Protein AF-A0A429MIX5-F1 (afdb_monomer)

pLDDT: mean 78.01, std 12.62, range [41.38, 96.31]

Nearest PDB structures (foldseek):
  5j0l-assembly1_A  TM=3.383E-01  e=5.143E+00  synthetic construct

InterPro domains:
  IPR000160 GGDEF domain [PF00990] (189-239)
  IPR000160 GGDEF domain [PS50887] (218-239)
  IPR000160 GGDEF domain [TIGR00254] (184-239)
  IPR005330 MHYT domain [PF03707] (46-97)
  IPR005330 MHYT domain [PS50924] (1-131)
  IPR029787 Nucleotide cyclase [SSF55073] (193-239)
  IPR036259 MFS transporter superfamily [SSF103473] (11-134)
  IPR043128 Reverse transcriptase/Diguanylate cyclase domain [G3DSA:3.30.70.270] (174-239)
  IPR052163 Diguanylate Cyclase/Regulatory Protein [PTHR46663] (174-239)

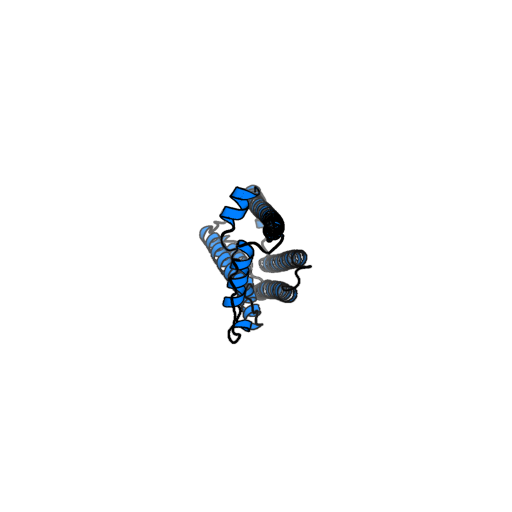Foldseek 3Di:
DQQQFQVVQLVVLLVQLVVLLVVLVVLLVDPDCDPVSLLVSLLSNLCSLLSSPPSNVVRRNAPFDADPCLVVLSVVLSVLSSVLLSVLSVLCVVCVPDPPCPPVNVVSSVVSNVVSSVSSVVSNCVSRCRDPVVVVVCCVPCVVVVVVVVVVVVVVVVVVVVVVVVVVVVVVVVVVVVVVVVVVVVVQQADPPPRHGDPVVVVVVVVCCVPDPVNPPPDDDDDDDDDPPVVVVCVVPND

Secondary structure (DSSP, 8-state):
------HHHHHHHHHHHHHHHHHHHHHHTSS---HHHHHHHHHHHHHHHHHHHHHHHHHTT------TTHHHHHHHHHHHHHHHHHHHHHHHHHTTT-GGGHHHHHHHHHHHHHHHHHHHHHHHHHHH---HHHHHHHTTT-HHHHHHHHHHHHHHHHHHHHHHHHHHHHHHHHHHHHHHHHHHHHHTSB-TTT-SB-HHHHHHHHHHHHH-GGGTTSPP-------TTHHHHHHHH--

Radius of gyration: 32.56 Å; Cα contacts (8 Å, |Δi|>4): 164; chains: 1; bounding box: 83×46×87 Å

Mean predicted aligned error: 14.95 Å

Solvent-accessible surface area (backbone atoms only — not comparable to full-atom values): 13120 Å² total; per-residue (Å²): 129,82,69,66,61,40,60,71,52,30,55,49,25,48,51,53,21,52,51,32,39,50,52,20,51,58,63,68,69,47,96,71,80,54,69,70,55,48,52,51,24,11,47,40,31,12,49,17,57,43,42,33,51,55,46,28,53,62,20,43,59,63,90,62,62,80,52,98,59,26,69,57,34,47,53,49,19,38,51,39,23,21,50,29,42,32,52,27,51,51,53,50,59,78,52,62,85,40,79,90,44,56,67,61,45,55,50,50,35,52,52,38,41,51,52,17,51,50,54,17,50,53,39,42,49,66,37,37,62,75,55,71,69,57,58,63,61,49,60,75,75,41,54,66,60,54,48,49,52,53,49,51,52,50,50,52,53,52,51,51,50,50,52,53,53,50,53,52,52,50,52,52,51,52,52,50,51,52,51,51,51,50,50,55,52,57,72,61,31,44,33,88,89,78,65,43,74,24,73,67,44,53,51,56,50,49,53,50,55,74,67,40,74,90,41,73,88,56,89,83,86,87,87,89,86,82,72,85,67,50,65,63,50,35,77,74,74,50,131

Structure (mmCIF, N/CA/C/O backbone):
data_AF-A0A429MIX5-F1
#
_entry.id   AF-A0A429MIX5-F1
#
loop_
_atom_site.group_PDB
_atom_site.id
_atom_site.type_symbol
_atom_site.label_atom_id
_atom_site.label_alt_id
_atom_site.label_comp_id
_atom_site.label_asym_id
_atom_site.label_entity_id
_atom_site.label_seq_id
_atom_site.pdbx_PDB_ins_code
_atom_site.Cartn_x
_atom_site.Cartn_y
_atom_site.Cartn_z
_atom_site.occupancy
_atom_site.B_iso_or_equiv
_atom_site.auth_seq_id
_atom_site.auth_comp_id
_atom_site.auth_asym_id
_atom_site.auth_atom_id
_atom_site.pdbx_PDB_model_num
ATOM 1 N N . GLU A 1 1 ? 19.715 14.023 -37.243 1.00 41.38 1 GLU A N 1
ATOM 2 C CA . GLU A 1 1 ? 18.260 13.780 -37.193 1.00 41.38 1 GLU A CA 1
ATOM 3 C C . GLU A 1 1 ? 17.840 13.699 -35.737 1.00 41.38 1 GLU A C 1
ATOM 5 O O . GLU A 1 1 ? 18.561 13.092 -34.955 1.00 41.38 1 GLU A O 1
ATOM 10 N N . ALA A 1 2 ? 16.768 14.389 -35.344 1.00 41.78 2 ALA A N 1
ATOM 11 C CA . ALA A 1 2 ? 16.278 14.346 -33.969 1.00 41.78 2 ALA A CA 1
ATOM 12 C C . ALA A 1 2 ? 15.745 12.937 -33.670 1.00 41.78 2 ALA A C 1
ATOM 14 O O . ALA A 1 2 ? 14.962 12.406 -34.456 1.00 41.78 2 ALA A O 1
ATOM 15 N N . ALA A 1 3 ? 16.182 12.331 -32.564 1.00 52.06 3 ALA A N 1
ATOM 16 C CA . ALA A 1 3 ? 15.673 11.041 -32.112 1.00 52.06 3 ALA A CA 1
ATOM 17 C C . ALA A 1 3 ? 14.153 11.149 -31.901 1.00 52.06 3 ALA A C 1
ATOM 19 O O . ALA A 1 3 ? 13.688 11.790 -30.960 1.00 52.06 3 ALA A O 1
ATOM 20 N N . SER A 1 4 ? 13.371 10.577 -32.816 1.00 61.91 4 SER A N 1
ATOM 21 C CA . SER A 1 4 ? 11.913 10.589 -32.744 1.00 61.91 4 SER A CA 1
ATOM 22 C C . SER A 1 4 ? 11.457 9.653 -31.623 1.00 61.91 4 SER A C 1
ATOM 24 O O . SER A 1 4 ? 11.635 8.437 -31.730 1.00 61.91 4 SER A O 1
ATOM 26 N N . SER A 1 5 ? 10.869 10.196 -30.559 1.00 73.31 5 SER A N 1
ATOM 27 C CA . SER A 1 5 ? 10.343 9.401 -29.450 1.00 73.31 5 SER A CA 1
ATOM 28 C C . SER A 1 5 ? 8.943 8.859 -29.76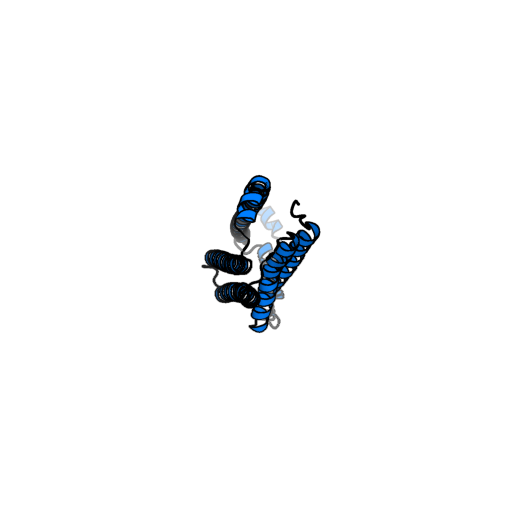2 1.00 73.31 5 SER A C 1
ATOM 30 O O . SER A 1 5 ? 8.037 9.576 -30.188 1.00 73.31 5 SER A O 1
ATOM 32 N N . ASN A 1 6 ? 8.738 7.564 -29.528 1.00 84.31 6 ASN A N 1
ATOM 33 C CA . ASN A 1 6 ? 7.442 6.906 -29.633 1.00 84.31 6 ASN A CA 1
ATOM 34 C C . ASN A 1 6 ? 6.696 7.021 -28.295 1.00 84.31 6 ASN A C 1
ATOM 36 O O . ASN A 1 6 ? 6.629 6.080 -27.501 1.00 84.31 6 ASN A O 1
ATOM 40 N N . VAL A 1 7 ? 6.148 8.212 -28.039 1.00 84.44 7 VAL A N 1
ATOM 41 C CA . VAL A 1 7 ? 5.384 8.524 -26.819 1.00 84.44 7 VAL A CA 1
ATOM 42 C C . VAL A 1 7 ? 4.239 7.525 -26.558 1.00 84.44 7 VAL A C 1
ATOM 44 O O . VAL A 1 7 ? 4.111 7.096 -25.411 1.00 84.44 7 VAL A O 1
ATOM 47 N N . PRO A 1 8 ? 3.447 7.077 -27.560 1.00 87.75 8 PRO A N 1
ATOM 48 C CA . PRO A 1 8 ? 2.417 6.052 -27.353 1.00 87.75 8 PRO A CA 1
ATOM 49 C C . PRO A 1 8 ? 2.946 4.720 -26.805 1.00 87.75 8 PRO A C 1
ATOM 51 O O . PRO A 1 8 ? 2.299 4.091 -25.969 1.00 87.75 8 PRO A O 1
ATOM 54 N N . LEU A 1 9 ? 4.125 4.280 -27.253 1.00 86.81 9 LEU A N 1
ATOM 55 C CA . LEU A 1 9 ? 4.735 3.044 -26.759 1.00 86.81 9 LEU A CA 1
ATOM 56 C C . LEU A 1 9 ? 5.162 3.183 -25.292 1.00 86.81 9 LEU A C 1
ATOM 58 O O . LEU A 1 9 ? 4.938 2.277 -24.489 1.00 86.81 9 LEU A O 1
ATOM 62 N N . ILE A 1 10 ? 5.738 4.335 -24.940 1.00 85.81 10 ILE A N 1
ATOM 63 C CA . ILE A 1 10 ? 6.170 4.649 -23.573 1.00 85.81 10 ILE A CA 1
ATOM 64 C C . ILE A 1 10 ? 4.957 4.697 -22.632 1.00 85.81 10 ILE A C 1
ATOM 66 O O . ILE A 1 10 ? 4.962 4.061 -21.577 1.00 85.81 10 ILE A O 1
ATOM 70 N N . THR A 1 11 ? 3.885 5.397 -23.012 1.00 87.56 11 THR A N 1
ATOM 71 C CA . THR A 1 11 ? 2.673 5.496 -22.181 1.00 87.56 11 THR A CA 1
ATOM 72 C C . THR A 1 11 ? 1.985 4.143 -22.006 1.00 87.56 11 THR A C 1
ATOM 74 O O . THR A 1 11 ? 1.569 3.813 -20.893 1.00 87.56 11 THR A O 1
ATOM 77 N N . LEU A 1 12 ? 1.931 3.318 -23.057 1.00 90.62 12 LEU A N 1
ATOM 78 C CA . LEU A 1 12 ? 1.426 1.948 -22.971 1.00 90.62 12 LEU A CA 1
ATOM 79 C C . LEU A 1 12 ? 2.258 1.095 -22.000 1.00 90.62 12 LEU A C 1
ATOM 81 O O . LEU A 1 12 ? 1.690 0.367 -21.184 1.00 90.62 12 LEU A O 1
ATOM 85 N N . ALA A 1 13 ? 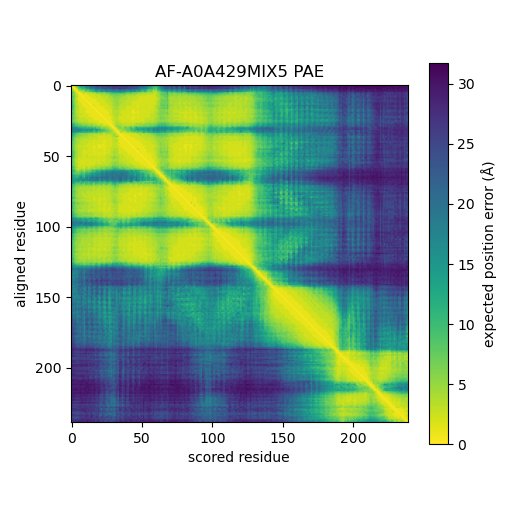3.589 1.210 -22.038 1.00 89.69 13 ALA A N 1
ATOM 86 C CA . ALA A 1 13 ? 4.483 0.477 -21.144 1.00 89.69 13 ALA A CA 1
ATOM 87 C C . ALA A 1 13 ? 4.256 0.837 -19.667 1.00 89.69 13 ALA A C 1
ATOM 89 O O . ALA A 1 13 ? 4.165 -0.057 -18.819 1.00 89.69 13 ALA A O 1
ATOM 90 N N . PHE A 1 14 ? 4.097 2.128 -19.357 1.00 89.25 14 PHE A N 1
ATOM 91 C CA . PHE A 1 14 ? 3.737 2.576 -18.010 1.00 89.25 14 PHE A CA 1
ATOM 92 C C . PHE A 1 14 ? 2.358 2.064 -17.582 1.00 89.25 14 PHE A C 1
ATOM 94 O O . PHE A 1 14 ? 2.211 1.588 -16.456 1.00 89.25 14 PHE A O 1
ATOM 101 N N . GLY A 1 15 ? 1.367 2.093 -18.479 1.00 91.00 15 GLY A N 1
ATOM 102 C CA . GLY A 1 15 ? 0.029 1.562 -18.209 1.00 91.00 15 GLY A CA 1
ATOM 103 C C . GLY A 1 15 ? 0.047 0.070 -17.862 1.00 91.00 15 GLY A C 1
ATOM 104 O O . GLY A 1 15 ? -0.506 -0.339 -16.840 1.00 91.00 15 GLY A O 1
ATOM 105 N N . ILE A 1 16 ? 0.746 -0.743 -18.658 1.00 92.12 16 ILE A N 1
ATOM 106 C CA . ILE A 1 16 ? 0.902 -2.184 -18.406 1.00 92.12 16 ILE A CA 1
ATOM 107 C C . ILE A 1 16 ? 1.628 -2.427 -17.077 1.00 92.12 16 ILE A C 1
ATOM 109 O O . ILE A 1 16 ? 1.195 -3.255 -16.275 1.00 92.12 16 ILE A O 1
ATOM 113 N N . SER A 1 17 ? 2.701 -1.683 -16.803 1.00 92.38 17 SER A N 1
ATOM 114 C CA . SER A 1 17 ? 3.452 -1.799 -15.549 1.00 92.38 17 SER A CA 1
ATOM 115 C C . SER A 1 17 ? 2.607 -1.448 -14.320 1.00 92.38 17 SER A C 1
ATOM 117 O O . SER A 1 17 ? 2.662 -2.158 -13.312 1.00 92.38 17 SER A O 1
ATOM 119 N N . ALA A 1 18 ? 1.760 -0.419 -14.410 1.00 92.19 18 ALA A N 1
ATOM 120 C CA . ALA A 1 18 ? 0.836 -0.047 -13.343 1.00 92.19 18 ALA A CA 1
ATOM 121 C C . ALA A 1 18 ? -0.184 -1.164 -13.054 1.00 92.19 18 ALA A C 1
ATOM 123 O O . ALA A 1 18 ? -0.441 -1.484 -11.889 1.00 92.19 18 ALA A O 1
ATOM 124 N N . VAL A 1 19 ? -0.716 -1.811 -14.098 1.00 95.50 19 VAL A N 1
ATOM 125 C CA . VAL A 1 19 ? -1.625 -2.961 -13.958 1.00 95.50 19 VAL A CA 1
ATOM 126 C C . VAL A 1 19 ? -0.912 -4.141 -13.296 1.00 95.50 19 VAL A C 1
ATOM 128 O O . VAL A 1 19 ? -1.411 -4.675 -12.306 1.00 95.50 19 VAL A O 1
ATOM 131 N N . LEU A 1 20 ? 0.277 -4.519 -13.778 1.00 95.25 20 LEU A N 1
ATOM 132 C CA . LEU A 1 20 ? 1.053 -5.629 -13.209 1.00 95.25 20 LEU A CA 1
ATOM 133 C C . LEU A 1 20 ? 1.423 -5.371 -11.742 1.00 95.25 20 LEU A C 1
ATOM 135 O O . LEU A 1 20 ? 1.237 -6.242 -10.892 1.00 95.25 20 LEU A O 1
ATOM 139 N N . SER A 1 21 ? 1.861 -4.154 -11.420 1.00 92.88 21 SER A N 1
ATOM 140 C CA . SER A 1 21 ? 2.183 -3.745 -10.048 1.00 92.88 21 SER A CA 1
ATOM 141 C C . SER A 1 21 ? 0.957 -3.825 -9.132 1.00 92.88 21 SER A C 1
ATOM 143 O O . SER A 1 21 ? 1.044 -4.338 -8.014 1.00 92.88 21 SER A O 1
ATOM 145 N N . SER A 1 22 ? -0.207 -3.390 -9.624 1.00 92.00 22 SER A N 1
ATOM 146 C CA . SER A 1 22 ? -1.478 -3.460 -8.889 1.00 92.00 22 SER A CA 1
ATOM 147 C C . SER A 1 22 ? -1.898 -4.905 -8.616 1.00 92.00 22 SER A C 1
ATOM 149 O O . SER A 1 22 ? -2.270 -5.242 -7.491 1.00 92.00 22 SER A O 1
ATOM 151 N N . VAL A 1 23 ? -1.777 -5.784 -9.617 1.00 93.88 23 VAL A N 1
ATOM 152 C CA . VAL A 1 23 ? -2.052 -7.223 -9.477 1.00 93.88 23 VAL A CA 1
ATOM 153 C C . VAL A 1 23 ? -1.109 -7.857 -8.456 1.00 93.88 23 VAL A C 1
ATOM 155 O O . VAL A 1 23 ? -1.569 -8.593 -7.583 1.00 93.88 23 VAL A O 1
ATOM 158 N N . ALA A 1 24 ? 0.188 -7.546 -8.509 1.00 92.12 24 ALA A N 1
ATOM 159 C CA . ALA A 1 24 ? 1.173 -8.078 -7.573 1.00 92.12 24 ALA A CA 1
ATOM 160 C C . ALA A 1 24 ? 0.868 -7.686 -6.114 1.00 92.12 24 ALA A C 1
ATOM 162 O O . ALA A 1 24 ? 0.901 -8.555 -5.238 1.00 92.12 24 ALA A O 1
ATOM 163 N N . ILE A 1 25 ? 0.508 -6.420 -5.863 1.00 89.50 25 ILE A N 1
ATOM 164 C CA . ILE A 1 25 ? 0.115 -5.914 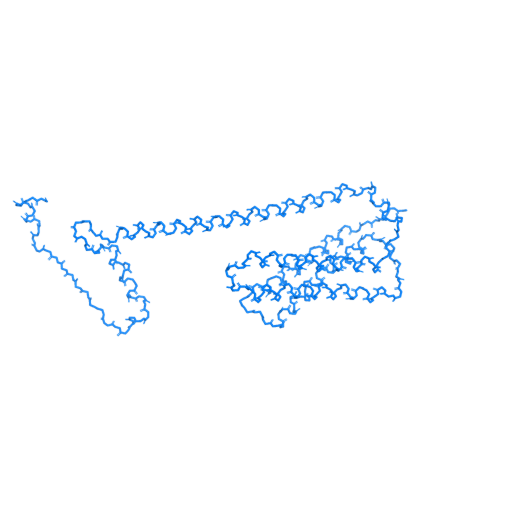-4.533 1.00 89.50 25 ILE A CA 1
ATOM 165 C C . ILE A 1 25 ? -1.200 -6.545 -4.058 1.00 89.50 25 ILE A C 1
ATOM 167 O O . ILE A 1 25 ? -1.340 -6.925 -2.892 1.00 89.50 25 ILE A O 1
ATOM 171 N N . TRP A 1 26 ? -2.180 -6.688 -4.949 1.00 89.69 26 TRP A N 1
ATOM 172 C CA . TRP A 1 26 ? -3.449 -7.336 -4.621 1.00 89.69 26 TRP A CA 1
ATOM 173 C C . TRP A 1 26 ? -3.252 -8.795 -4.195 1.00 89.69 26 TRP A C 1
ATOM 175 O O . TRP A 1 26 ? -3.856 -9.259 -3.223 1.00 89.69 26 TRP A O 1
ATOM 185 N N . LEU A 1 27 ? -2.361 -9.508 -4.882 1.00 87.62 27 LEU A N 1
ATOM 186 C CA . LEU A 1 27 ? -2.021 -10.891 -4.573 1.00 87.62 27 LEU A CA 1
ATOM 187 C C . LEU A 1 27 ? -1.350 -11.014 -3.186 1.00 87.62 27 LEU A C 1
ATOM 189 O O . LEU A 1 27 ? -1.653 -11.952 -2.443 1.00 87.62 27 LEU A O 1
ATOM 193 N N . THR A 1 28 ? -0.501 -10.052 -2.795 1.00 85.31 28 THR A N 1
ATOM 194 C CA . THR A 1 28 ? 0.187 -10.047 -1.487 1.00 85.31 28 THR A CA 1
ATOM 195 C C . THR A 1 28 ? -0.643 -9.491 -0.329 1.00 85.31 28 THR A C 1
ATOM 197 O O . THR A 1 28 ? -0.323 -9.719 0.835 1.00 85.31 28 THR A O 1
ATOM 200 N N . SER A 1 29 ? -1.755 -8.813 -0.603 1.00 80.88 29 SER A N 1
ATOM 201 C CA . SER A 1 29 ? -2.588 -8.207 0.447 1.00 80.88 29 SER A CA 1
ATOM 202 C C . SER A 1 29 ? -3.553 -9.193 1.131 1.00 80.88 29 SER A C 1
ATOM 204 O O . SER A 1 29 ? -4.205 -8.842 2.116 1.00 80.88 29 SER A O 1
ATOM 206 N N . ARG A 1 30 ? -3.652 -10.438 0.645 1.00 80.06 30 ARG A N 1
ATOM 207 C CA . ARG A 1 30 ? -4.571 -11.469 1.167 1.00 80.06 30 ARG A CA 1
ATOM 208 C C . ARG A 1 30 ? -4.164 -11.989 2.559 1.00 80.06 30 ARG A C 1
ATOM 210 O O . ARG A 1 30 ? -3.034 -11.804 3.003 1.00 80.06 30 ARG A O 1
ATOM 217 N N . PHE A 1 31 ? -5.108 -12.623 3.264 1.00 67.12 31 PHE A N 1
ATOM 218 C CA . PHE A 1 31 ? -4.916 -13.120 4.639 1.00 67.12 31 PHE A CA 1
ATOM 219 C C . PHE A 1 31 ? -3.859 -14.225 4.744 1.00 67.12 31 PHE A C 1
ATOM 221 O O . PHE A 1 31 ? -3.076 -14.232 5.684 1.00 67.12 31 PHE A O 1
ATOM 228 N N . THR A 1 32 ? -3.793 -15.110 3.751 1.00 76.19 32 THR A N 1
ATOM 229 C CA . THR A 1 32 ? -2.781 -16.168 3.656 1.00 76.19 32 THR A CA 1
ATOM 230 C C . THR A 1 32 ? -1.839 -15.881 2.496 1.00 76.19 32 THR A C 1
ATOM 232 O O . THR A 1 32 ? -2.302 -15.650 1.369 1.00 76.19 32 THR A O 1
ATOM 235 N N . LEU A 1 33 ? -0.533 -15.960 2.741 1.00 74.25 33 LEU A N 1
ATOM 236 C CA . LEU A 1 33 ? 0.485 -15.720 1.722 1.00 74.25 33 LEU A CA 1
ATOM 237 C C . LEU A 1 33 ? 1.351 -16.975 1.529 1.00 74.25 33 LEU A C 1
ATOM 239 O O . LEU A 1 33 ? 2.453 -17.061 2.069 1.00 74.25 33 LEU A O 1
ATOM 243 N N . PRO A 1 34 ? 0.848 -17.991 0.800 1.00 84.62 34 PRO A N 1
ATOM 244 C CA . PRO A 1 34 ? 1.638 -19.181 0.505 1.00 84.62 34 PRO A CA 1
ATOM 245 C C . PRO A 1 34 ? 2.865 -18.811 -0.340 1.00 84.62 34 PRO A C 1
ATOM 247 O O . PRO A 1 34 ? 2.800 -17.891 -1.159 1.00 84.62 34 PRO A O 1
ATOM 250 N N . ILE A 1 35 ? 3.961 -19.563 -0.188 1.00 83.69 35 ILE A N 1
ATOM 251 C CA . ILE A 1 35 ? 5.247 -19.313 -0.874 1.00 83.69 35 ILE A CA 1
ATOM 252 C C . ILE A 1 35 ? 5.060 -19.187 -2.392 1.00 83.69 35 ILE A C 1
ATOM 254 O O . ILE A 1 35 ? 5.615 -18.284 -3.009 1.00 83.69 35 ILE A O 1
ATOM 258 N N . PHE A 1 36 ? 4.206 -20.023 -2.989 1.00 89.38 36 PHE A N 1
ATOM 259 C CA . PHE A 1 36 ? 3.876 -19.937 -4.414 1.00 89.38 36 PHE A CA 1
ATOM 260 C C . PHE A 1 36 ? 3.335 -18.558 -4.819 1.00 89.38 36 PHE A C 1
ATOM 262 O O . PHE A 1 36 ? 3.739 -17.998 -5.834 1.00 89.38 36 PHE A O 1
ATOM 269 N N . ARG A 1 37 ? 2.445 -17.977 -4.008 1.00 90.38 37 ARG A N 1
ATOM 270 C CA . ARG A 1 37 ? 1.851 -16.665 -4.283 1.00 90.38 37 ARG A CA 1
ATOM 271 C C . ARG A 1 37 ? 2.868 -15.543 -4.108 1.00 90.38 37 ARG A C 1
ATOM 273 O O . ARG A 1 37 ? 2.854 -14.612 -4.898 1.00 90.38 37 ARG A O 1
ATOM 280 N N . LEU A 1 38 ? 3.755 -15.653 -3.118 1.00 87.62 38 LEU A N 1
ATOM 281 C CA . LEU A 1 38 ? 4.869 -14.720 -2.937 1.00 87.62 38 LEU A CA 1
ATOM 282 C C . LEU A 1 38 ? 5.767 -14.683 -4.179 1.00 87.62 38 LEU A C 1
ATOM 284 O O . LEU A 1 38 ? 6.056 -13.603 -4.686 1.00 87.62 38 LEU A O 1
ATOM 288 N N . ILE A 1 39 ? 6.157 -15.863 -4.674 1.00 91.88 39 ILE A N 1
ATOM 289 C CA . ILE A 1 39 ? 6.975 -16.004 -5.883 1.00 91.88 39 ILE A CA 1
ATOM 290 C C . ILE A 1 39 ? 6.230 -15.428 -7.091 1.00 91.88 39 ILE A C 1
ATOM 292 O O . ILE A 1 39 ? 6.794 -14.656 -7.859 1.00 91.88 39 ILE A O 1
ATOM 296 N N . LEU A 1 40 ? 4.943 -15.744 -7.248 1.00 94.50 40 LEU A N 1
ATOM 297 C CA . LEU A 1 40 ? 4.142 -15.221 -8.352 1.00 94.50 40 LEU A CA 1
ATOM 298 C C . LEU A 1 40 ? 4.041 -13.685 -8.313 1.00 94.50 40 LEU A C 1
ATOM 300 O O . LEU A 1 40 ? 4.238 -13.030 -9.334 1.00 94.50 40 LEU A O 1
ATOM 304 N N . SER A 1 41 ? 3.802 -13.096 -7.139 1.00 92.31 41 SER A N 1
ATOM 305 C CA . SER A 1 41 ? 3.789 -11.642 -6.948 1.00 92.31 41 SER A CA 1
ATOM 306 C C . SER A 1 41 ? 5.120 -10.987 -7.285 1.00 92.31 41 SER A C 1
ATOM 308 O O . SER A 1 41 ? 5.129 -9.931 -7.912 1.00 92.31 41 SER A O 1
ATOM 310 N N . SER A 1 42 ? 6.237 -11.584 -6.863 1.00 91.44 42 SER A N 1
ATOM 311 C CA . SER A 1 42 ? 7.568 -11.027 -7.104 1.00 91.44 42 SER A CA 1
ATOM 312 C C . SER A 1 42 ? 7.966 -11.117 -8.577 1.00 91.44 42 SER A C 1
ATOM 314 O O . SER A 1 42 ? 8.561 -10.186 -9.110 1.00 91.44 42 SER A O 1
ATOM 316 N N . VAL A 1 43 ? 7.573 -12.195 -9.265 1.00 95.44 43 VAL A N 1
ATOM 317 C CA . VAL A 1 43 ? 7.734 -12.341 -10.719 1.00 95.44 43 VAL A CA 1
ATOM 318 C C . VAL A 1 43 ? 6.929 -11.270 -11.455 1.00 95.44 43 VAL A C 1
ATOM 320 O O . VAL A 1 43 ? 7.494 -10.536 -12.260 1.00 95.44 43 VAL A O 1
ATOM 323 N N . ILE A 1 44 ? 5.632 -11.132 -11.154 1.00 96.31 44 ILE A N 1
ATOM 324 C CA . ILE A 1 44 ? 4.752 -10.146 -11.805 1.00 96.31 44 ILE A CA 1
ATOM 325 C C . ILE A 1 44 ? 5.263 -8.719 -11.569 1.00 96.31 44 ILE A C 1
ATOM 327 O O . ILE A 1 44 ? 5.337 -7.929 -12.510 1.00 96.31 44 ILE A O 1
ATOM 331 N N . MET A 1 45 ? 5.646 -8.399 -10.329 1.00 94.94 45 MET A N 1
ATOM 332 C CA . MET A 1 45 ? 6.196 -7.090 -9.977 1.00 94.94 45 MET A CA 1
ATOM 333 C C . MET A 1 45 ? 7.516 -6.830 -10.709 1.00 94.94 45 MET A C 1
ATOM 335 O O . MET A 1 45 ? 7.660 -5.798 -11.357 1.00 94.94 45 MET A O 1
ATOM 339 N N . GLY A 1 46 ? 8.460 -7.777 -10.666 1.00 92.12 46 GLY A N 1
ATOM 340 C CA . GLY A 1 46 ? 9.749 -7.654 -11.346 1.00 92.12 46 GLY A CA 1
ATOM 341 C C . GLY A 1 46 ? 9.599 -7.449 -12.854 1.00 92.12 46 GLY A C 1
ATOM 342 O O . GLY A 1 46 ? 10.208 -6.535 -13.404 1.00 92.12 46 GLY A O 1
ATOM 343 N N . ILE A 1 47 ? 8.719 -8.218 -13.507 1.00 93.94 47 ILE A N 1
ATOM 344 C CA . ILE A 1 47 ? 8.395 -8.043 -14.930 1.00 93.94 47 ILE A CA 1
ATOM 345 C C . ILE A 1 47 ? 7.800 -6.657 -15.184 1.00 93.94 47 ILE A C 1
ATOM 347 O O . ILE A 1 47 ? 8.216 -6.000 -16.131 1.00 93.94 47 ILE A O 1
ATOM 351 N N . GLY A 1 48 ? 6.868 -6.182 -14.353 1.00 93.94 48 GLY A N 1
ATOM 352 C CA . GLY A 1 48 ? 6.273 -4.851 -14.503 1.00 93.94 48 GLY A CA 1
ATOM 353 C C . GLY A 1 48 ? 7.306 -3.726 -14.421 1.00 93.94 48 GLY A C 1
ATOM 354 O O . GLY A 1 48 ? 7.330 -2.842 -15.284 1.00 93.94 48 GLY A O 1
ATOM 355 N N . ILE A 1 49 ? 8.193 -3.772 -13.424 1.00 91.69 49 ILE A N 1
ATOM 356 C CA . ILE A 1 49 ? 9.256 -2.773 -13.251 1.00 91.69 49 ILE A CA 1
ATOM 357 C C . ILE A 1 49 ? 10.224 -2.839 -14.443 1.00 91.69 49 ILE A C 1
ATOM 359 O O . ILE A 1 49 ? 10.457 -1.824 -15.098 1.00 91.69 49 ILE A O 1
ATOM 363 N N . SER A 1 50 ? 10.737 -4.020 -14.794 1.00 91.50 50 SER A N 1
ATOM 364 C CA . SER A 1 50 ? 11.684 -4.167 -15.905 1.00 91.50 50 SER A CA 1
ATOM 365 C C . SER A 1 50 ? 11.074 -3.824 -17.268 1.00 91.50 50 SER A C 1
ATOM 367 O O . SER A 1 50 ? 11.725 -3.155 -18.069 1.00 91.50 50 SER A O 1
ATOM 369 N N . ALA A 1 51 ? 9.825 -4.217 -17.535 1.00 89.62 51 ALA A N 1
ATOM 370 C CA . ALA A 1 51 ? 9.129 -3.895 -18.779 1.00 89.62 51 ALA A CA 1
ATOM 371 C C . ALA A 1 51 ? 8.952 -2.383 -18.944 1.00 89.62 51 ALA A C 1
ATOM 373 O O . ALA A 1 51 ? 9.234 -1.864 -20.022 1.00 89.62 51 ALA A O 1
ATOM 374 N N . SER A 1 52 ? 8.568 -1.668 -17.877 1.00 90.31 52 SER A N 1
ATOM 375 C CA . SER A 1 52 ? 8.471 -0.204 -17.933 1.00 90.31 52 SER A CA 1
ATOM 376 C C . SER A 1 52 ? 9.790 0.445 -18.334 1.00 90.31 52 SER A C 1
ATOM 378 O O . SER A 1 52 ? 9.774 1.395 -19.104 1.00 90.31 52 SER A O 1
ATOM 380 N N . TYR A 1 53 ? 10.932 -0.084 -17.891 1.00 87.25 53 TYR A N 1
ATOM 381 C CA . TYR A 1 53 ? 12.235 0.472 -18.241 1.00 87.25 53 TYR A CA 1
ATOM 382 C C . TYR A 1 53 ? 12.649 0.125 -19.675 1.00 87.25 53 TYR A C 1
ATOM 384 O O . TYR A 1 53 ? 12.908 1.017 -20.481 1.00 87.25 53 TYR A O 1
ATOM 392 N N . TYR A 1 54 ? 12.681 -1.165 -20.018 1.00 86.88 54 TYR A N 1
ATOM 393 C CA . TYR A 1 54 ? 13.208 -1.623 -21.305 1.00 86.88 54 TYR A CA 1
ATOM 394 C C . TYR A 1 54 ? 12.307 -1.263 -22.486 1.00 86.88 54 TYR A C 1
ATOM 396 O O . TYR A 1 54 ? 12.809 -0.843 -23.526 1.00 86.88 54 TYR A O 1
ATOM 404 N N . VAL A 1 55 ? 10.983 -1.377 -22.337 1.00 87.81 55 VAL A N 1
ATOM 405 C CA . VAL A 1 55 ? 10.048 -0.980 -23.402 1.00 87.81 55 VAL A CA 1
ATOM 406 C C . VAL A 1 55 ? 10.063 0.533 -23.582 1.00 87.81 55 VAL A C 1
ATOM 408 O O . VAL A 1 55 ? 10.059 1.003 -24.719 1.00 87.81 55 VAL A O 1
ATOM 411 N N . SER A 1 56 ? 10.169 1.301 -22.490 1.00 83.19 56 SER A N 1
ATOM 412 C CA . SER A 1 56 ? 10.342 2.750 -22.610 1.00 83.19 56 SER A CA 1
ATOM 413 C C . SER A 1 56 ? 11.616 3.079 -23.370 1.00 83.19 56 SER A C 1
ATOM 415 O O . SER A 1 56 ? 11.557 3.889 -24.283 1.00 83.19 56 SER A O 1
ATOM 417 N N . MET A 1 57 ? 12.736 2.410 -23.072 1.00 78.94 57 MET A N 1
ATOM 418 C CA . MET A 1 57 ? 14.008 2.617 -23.768 1.00 78.94 57 MET A CA 1
ATOM 419 C C . MET A 1 57 ? 13.912 2.362 -25.281 1.00 78.94 57 MET A C 1
ATOM 421 O O . MET A 1 57 ? 14.437 3.153 -26.061 1.00 78.94 57 MET A O 1
ATOM 425 N N . LEU A 1 58 ? 13.196 1.314 -25.702 1.00 80.38 58 LEU A N 1
ATOM 426 C CA . LEU A 1 58 ? 12.907 1.065 -27.122 1.00 80.38 58 LEU A CA 1
ATOM 427 C C . LEU A 1 58 ? 12.098 2.208 -27.754 1.00 80.38 58 LEU A C 1
ATOM 429 O O . LEU A 1 58 ? 12.299 2.539 -28.919 1.00 80.38 58 LEU A O 1
ATOM 433 N N . GLY A 1 59 ? 11.216 2.842 -26.978 1.00 78.19 59 GLY A N 1
ATOM 434 C CA . GLY A 1 59 ? 10.451 4.010 -27.403 1.00 78.19 59 GLY A CA 1
ATOM 435 C C . GLY A 1 59 ? 11.295 5.254 -27.683 1.00 78.19 59 GLY A C 1
ATOM 436 O O . GLY A 1 59 ? 10.843 6.114 -28.430 1.00 78.19 59 GLY A O 1
ATOM 437 N N . TRP A 1 60 ? 12.516 5.356 -27.153 1.00 72.19 60 TRP A N 1
ATOM 438 C CA . TRP A 1 60 ? 13.393 6.511 -27.390 1.00 72.19 60 TRP A CA 1
ATOM 439 C C . TRP A 1 60 ? 14.252 6.397 -28.662 1.00 72.19 60 TRP A C 1
ATOM 441 O O . TRP A 1 60 ? 15.027 7.308 -28.934 1.00 72.19 60 TRP A O 1
ATOM 451 N N . ASN A 1 61 ? 14.109 5.319 -29.449 1.00 65.00 61 ASN A N 1
ATOM 452 C CA . ASN A 1 61 ? 14.827 5.092 -30.714 1.00 65.00 61 ASN A CA 1
ATOM 453 C C . ASN A 1 61 ? 16.344 5.378 -30.608 1.00 65.00 61 ASN A C 1
ATOM 455 O O . ASN A 1 61 ? 16.950 5.998 -31.479 1.00 65.00 61 ASN A O 1
ATOM 459 N N . ILE A 1 62 ? 16.932 4.980 -29.475 1.00 65.06 62 ILE A N 1
ATOM 460 C CA . ILE A 1 62 ? 18.347 5.181 -29.154 1.00 65.06 62 ILE A CA 1
ATOM 461 C C . ILE A 1 62 ? 19.139 4.048 -29.804 1.00 65.06 62 ILE A C 1
ATOM 463 O O . ILE A 1 62 ? 18.788 2.881 -29.627 1.00 65.06 62 ILE A O 1
ATOM 467 N N . ASP A 1 63 ? 20.228 4.371 -30.500 1.00 60.84 63 ASP A N 1
ATOM 468 C CA . ASP A 1 63 ? 21.163 3.367 -31.009 1.00 60.84 63 ASP A CA 1
ATOM 469 C C . ASP A 1 63 ? 21.890 2.683 -29.841 1.00 60.84 63 ASP A C 1
ATOM 471 O O . ASP A 1 63 ? 22.860 3.195 -29.276 1.00 60.84 63 ASP A O 1
ATOM 475 N N . ILE A 1 64 ? 21.387 1.512 -29.444 1.00 62.94 64 ILE A N 1
ATOM 476 C CA . ILE A 1 64 ? 21.973 0.695 -28.380 1.00 62.94 64 ILE A CA 1
ATOM 477 C C . ILE A 1 64 ? 23.097 -0.151 -28.978 1.00 62.94 64 ILE A C 1
ATOM 479 O O . ILE A 1 64 ? 22.847 -1.123 -29.696 1.00 62.94 64 ILE A O 1
ATOM 483 N N . TYR A 1 65 ? 24.343 0.159 -28.625 1.00 58.22 65 TYR A N 1
ATOM 484 C CA . TYR A 1 65 ? 25.471 -0.715 -28.938 1.00 58.22 65 TYR A CA 1
ATOM 485 C C . TYR A 1 65 ? 25.407 -1.971 -28.066 1.00 58.22 65 TYR A C 1
ATOM 487 O O . TYR A 1 65 ? 25.695 -1.942 -26.868 1.00 58.22 65 TYR A O 1
ATOM 495 N N . LYS A 1 66 ? 25.026 -3.096 -28.676 1.00 57.03 66 LYS A N 1
ATOM 496 C CA . LYS A 1 66 ? 25.055 -4.407 -28.020 1.00 57.03 66 LYS A CA 1
ATOM 497 C C . LYS A 1 66 ? 26.506 -4.863 -27.865 1.00 57.03 66 LYS A C 1
ATOM 499 O O . LYS A 1 66 ? 27.201 -5.050 -28.857 1.00 57.03 66 LYS A O 1
ATOM 504 N N . LYS A 1 67 ? 26.946 -5.059 -26.623 1.00 57.38 67 LYS A N 1
ATOM 505 C CA . LYS A 1 67 ? 28.161 -5.819 -26.300 1.00 57.38 67 LYS A CA 1
ATOM 506 C C . LYS A 1 67 ? 27.790 -7.292 -26.108 1.00 57.38 67 LYS A C 1
ATOM 508 O O . LYS A 1 67 ? 26.640 -7.604 -25.800 1.00 57.38 67 LYS A O 1
ATOM 513 N N . ASP A 1 68 ? 28.765 -8.193 -26.196 1.00 60.25 68 ASP A N 1
ATOM 514 C CA . ASP A 1 68 ? 28.537 -9.646 -26.082 1.00 60.25 68 ASP A CA 1
ATOM 515 C C . ASP A 1 68 ? 27.867 -10.070 -24.757 1.00 60.25 68 ASP A C 1
ATOM 517 O O . ASP A 1 68 ? 27.163 -11.075 -24.700 1.00 60.25 68 ASP A O 1
ATOM 521 N N . TYR A 1 69 ? 28.014 -9.274 -23.690 1.00 62.44 69 TYR A N 1
ATOM 522 C CA . TYR A 1 69 ? 27.434 -9.539 -22.366 1.00 62.44 69 TYR A CA 1
ATOM 523 C C . TYR A 1 69 ? 26.104 -8.807 -22.079 1.00 62.44 69 TYR A C 1
ATOM 525 O O . TYR A 1 69 ? 25.563 -8.924 -20.976 1.00 62.44 69 TYR A O 1
ATOM 533 N N . THR A 1 70 ? 25.540 -8.066 -23.042 1.00 71.06 70 THR A N 1
ATOM 534 C CA . THR A 1 70 ? 24.300 -7.283 -22.859 1.00 71.06 70 THR A CA 1
ATOM 535 C C . THR A 1 70 ? 23.108 -8.167 -22.455 1.00 71.06 70 THR A C 1
ATOM 537 O O . THR A 1 70 ? 22.374 -7.822 -21.533 1.00 71.06 70 THR A O 1
ATOM 540 N N . SER A 1 71 ? 22.939 -9.350 -23.058 1.00 80.62 71 SER A N 1
ATOM 541 C CA . SER A 1 71 ? 21.835 -10.268 -22.714 1.00 80.62 71 SER A CA 1
ATOM 542 C C . SER A 1 71 ? 21.908 -10.775 -21.268 1.00 80.62 71 SER A C 1
ATOM 544 O O . SER A 1 71 ? 20.880 -10.925 -20.608 1.00 80.62 71 SER A O 1
ATOM 546 N N . PHE A 1 72 ? 23.123 -11.004 -20.758 1.00 76.19 72 PHE A N 1
ATOM 547 C CA . PHE A 1 72 ? 23.339 -11.461 -19.387 1.00 76.19 72 PHE A CA 1
ATOM 548 C C . PHE A 1 72 ? 23.003 -10.368 -18.366 1.00 76.19 72 PHE A C 1
ATOM 550 O O . PHE A 1 72 ? 22.294 -10.633 -17.398 1.00 76.19 72 PHE A O 1
ATOM 557 N N . LEU A 1 73 ? 23.449 -9.128 -18.599 1.00 70.75 73 LEU A N 1
ATOM 558 C CA . LEU A 1 73 ? 23.150 -8.005 -17.703 1.00 70.75 73 LEU A CA 1
ATOM 559 C C . LEU A 1 73 ? 21.660 -7.644 -17.678 1.00 70.75 73 LEU A C 1
ATOM 561 O O . LEU A 1 73 ? 21.147 -7.282 -16.619 1.00 70.75 73 LEU A O 1
ATOM 565 N N . ILE A 1 74 ? 20.954 -7.783 -18.805 1.00 83.06 74 ILE A N 1
ATOM 566 C CA . ILE A 1 74 ? 19.495 -7.609 -18.853 1.00 83.06 74 ILE A CA 1
ATOM 567 C C . ILE A 1 74 ? 18.800 -8.665 -17.995 1.00 83.06 74 ILE A C 1
ATOM 569 O O . ILE A 1 74 ? 17.967 -8.326 -17.160 1.00 83.06 74 ILE A O 1
ATOM 573 N N . LEU A 1 75 ? 19.160 -9.942 -18.151 1.00 85.69 75 LEU A N 1
ATOM 574 C CA . LEU A 1 75 ? 18.591 -11.003 -17.321 1.00 85.69 75 LEU A CA 1
ATOM 575 C C . LEU A 1 75 ? 18.885 -10.760 -15.832 1.00 85.69 75 LEU A C 1
ATOM 577 O O . LEU A 1 75 ? 18.004 -10.910 -14.986 1.00 85.69 75 LEU A O 1
ATOM 581 N N . PHE A 1 76 ? 20.108 -10.336 -15.516 1.00 79.75 76 PHE A N 1
ATOM 582 C CA . PHE A 1 76 ? 20.528 -10.056 -14.149 1.00 79.75 76 PHE A CA 1
ATOM 583 C C . PHE A 1 76 ? 19.754 -8.888 -13.518 1.00 79.75 76 PHE A C 1
ATOM 585 O O . PHE A 1 76 ? 19.322 -8.993 -12.371 1.00 79.75 76 PHE A O 1
ATOM 592 N N . SER A 1 77 ? 19.495 -7.806 -14.260 1.00 82.75 77 SER A N 1
ATOM 593 C CA . SER A 1 77 ? 18.707 -6.669 -13.762 1.00 82.75 77 SER A CA 1
ATOM 594 C C . SER A 1 77 ? 17.256 -7.068 -13.435 1.00 82.75 77 SER A C 1
ATOM 596 O O . SER A 1 77 ? 16.710 -6.651 -12.410 1.00 82.75 77 SER A O 1
ATOM 598 N N . VAL A 1 78 ? 16.648 -7.931 -14.259 1.00 90.12 78 VAL A N 1
ATOM 599 C CA . VAL A 1 78 ? 15.296 -8.469 -14.040 1.00 90.12 78 VAL A CA 1
ATOM 600 C C . VAL A 1 78 ? 15.278 -9.332 -12.779 1.00 90.12 78 VAL A C 1
ATOM 602 O O . VAL A 1 78 ? 14.391 -9.184 -11.936 1.00 90.12 78 VAL A O 1
ATOM 605 N N . LEU A 1 79 ? 16.295 -10.179 -12.591 1.00 84.44 79 LEU A N 1
ATOM 606 C CA . LEU A 1 79 ? 16.437 -10.994 -11.383 1.00 84.44 79 LEU A CA 1
ATOM 607 C C . LEU A 1 79 ? 16.610 -10.144 -10.118 1.00 84.44 79 LEU A C 1
ATOM 609 O O . LEU A 1 79 ? 16.059 -10.509 -9.077 1.00 84.44 79 LEU A O 1
ATOM 613 N N . ILE A 1 80 ? 17.308 -9.004 -10.194 1.00 80.38 80 ILE A N 1
ATOM 614 C CA . ILE A 1 80 ? 17.403 -8.043 -9.084 1.00 80.38 80 ILE A CA 1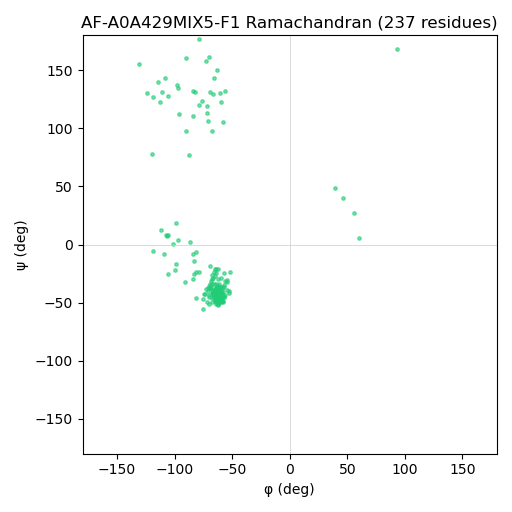
ATOM 615 C C . ILE A 1 80 ? 16.013 -7.509 -8.721 1.00 80.38 80 ILE A C 1
ATOM 617 O O . ILE A 1 80 ? 15.644 -7.537 -7.547 1.00 80.38 80 ILE A O 1
ATOM 621 N N . ALA A 1 81 ? 15.216 -7.078 -9.705 1.00 87.00 81 ALA A N 1
ATOM 622 C CA . ALA A 1 81 ? 13.861 -6.571 -9.465 1.00 87.00 81 ALA A CA 1
ATOM 623 C C . ALA A 1 81 ? 12.929 -7.640 -8.865 1.00 87.00 81 ALA A C 1
ATOM 625 O O . ALA A 1 81 ? 12.180 -7.374 -7.920 1.00 87.00 81 ALA A O 1
ATOM 626 N N . MET A 1 82 ? 12.997 -8.874 -9.372 1.00 91.94 82 MET A N 1
ATOM 627 C CA . MET A 1 82 ? 12.215 -10.002 -8.856 1.00 91.94 82 MET A CA 1
ATOM 628 C C . MET A 1 82 ? 12.627 -10.377 -7.428 1.00 91.94 82 MET A C 1
ATOM 630 O O . MET A 1 82 ? 11.777 -10.566 -6.561 1.00 91.94 82 MET A O 1
ATOM 634 N N . SER A 1 83 ? 13.928 -10.458 -7.158 1.00 82.31 83 SER A N 1
ATOM 635 C CA . SER A 1 83 ? 14.438 -10.858 -5.843 1.00 82.31 83 SER A CA 1
ATOM 636 C C . SER A 1 83 ? 14.183 -9.779 -4.791 1.00 82.31 83 SER A C 1
ATOM 638 O O . SER A 1 83 ? 13.721 -10.085 -3.692 1.00 82.31 83 SER A O 1
ATOM 640 N N . GLY A 1 84 ? 14.422 -8.507 -5.125 1.00 80.25 84 GLY A N 1
ATOM 641 C CA . GLY A 1 84 ? 14.210 -7.389 -4.208 1.00 80.25 84 GLY A CA 1
ATOM 642 C C . GLY A 1 84 ? 12.735 -7.171 -3.865 1.00 80.25 84 GLY A C 1
ATOM 643 O O . GLY A 1 84 ? 12.404 -7.017 -2.688 1.00 80.25 84 GLY A O 1
ATOM 644 N N . SER A 1 85 ? 11.832 -7.264 -4.848 1.00 90.38 85 SER A N 1
ATOM 645 C CA . SER A 1 85 ? 10.384 -7.224 -4.587 1.00 90.38 85 SER A CA 1
ATOM 646 C C . SER A 1 85 ? 9.906 -8.427 -3.763 1.00 90.38 85 SER A C 1
ATOM 648 O O . SER A 1 85 ? 9.124 -8.259 -2.826 1.00 90.38 85 SER A O 1
ATOM 650 N N . GLY A 1 86 ? 10.427 -9.630 -4.030 1.00 86.62 86 GLY A N 1
ATOM 651 C CA . GLY A 1 86 ? 10.133 -10.830 -3.242 1.00 86.62 86 GLY A CA 1
ATOM 652 C C . GLY A 1 86 ? 10.560 -10.707 -1.778 1.00 86.62 86 GLY A C 1
ATOM 653 O O . GLY A 1 86 ? 9.777 -11.022 -0.881 1.00 86.62 86 GLY A O 1
ATOM 654 N N . LEU A 1 87 ? 11.763 -10.186 -1.518 1.00 82.62 87 LEU A N 1
ATOM 655 C CA . LEU A 1 87 ? 12.248 -9.922 -0.161 1.00 82.62 87 LEU A CA 1
ATOM 656 C C . LEU A 1 87 ? 11.409 -8.851 0.550 1.00 82.62 87 LEU A C 1
ATOM 658 O O . LEU A 1 87 ? 11.072 -9.026 1.723 1.00 82.62 87 LEU A O 1
ATOM 662 N N . ALA A 1 88 ? 11.025 -7.779 -0.151 1.00 86.06 88 ALA A N 1
ATOM 663 C CA . ALA A 1 88 ? 10.168 -6.730 0.401 1.00 86.06 88 ALA A CA 1
ATOM 664 C C . ALA A 1 88 ? 8.786 -7.282 0.797 1.00 86.06 88 ALA A C 1
ATOM 666 O O . ALA A 1 88 ? 8.302 -7.021 1.901 1.00 86.06 88 ALA A O 1
ATOM 667 N N . PHE A 1 89 ? 8.172 -8.108 -0.057 1.00 88.56 89 PHE A N 1
ATOM 668 C CA . PHE A 1 89 ? 6.904 -8.775 0.245 1.00 88.56 89 PHE A CA 1
ATOM 669 C C . PHE A 1 89 ? 7.023 -9.798 1.382 1.00 88.56 89 PHE A C 1
ATOM 671 O O . PHE A 1 89 ? 6.138 -9.861 2.236 1.00 88.56 89 PHE A O 1
ATOM 678 N N . LEU A 1 90 ? 8.116 -10.566 1.439 1.00 83.56 90 LEU A N 1
ATOM 679 C CA . LEU A 1 90 ? 8.369 -11.524 2.518 1.00 83.56 90 LEU A CA 1
ATOM 680 C C . LEU A 1 90 ? 8.482 -10.821 3.876 1.00 83.56 90 LEU A C 1
ATOM 682 O O . LEU A 1 90 ? 7.892 -11.279 4.857 1.00 83.56 90 LEU A O 1
ATOM 686 N N . LEU A 1 91 ? 9.222 -9.710 3.928 1.00 80.44 91 LEU A N 1
ATOM 687 C CA . LEU A 1 91 ? 9.371 -8.899 5.133 1.00 80.44 91 LEU A CA 1
ATOM 688 C C . LEU A 1 91 ? 8.022 -8.313 5.566 1.00 80.44 91 LEU A C 1
ATOM 690 O O . LEU A 1 91 ? 7.648 -8.420 6.735 1.00 80.44 91 LEU A O 1
ATOM 694 N N . ALA A 1 92 ? 7.276 -7.748 4.612 1.00 81.62 92 ALA A N 1
ATOM 695 C CA . ALA A 1 92 ? 5.965 -7.170 4.874 1.00 81.62 92 ALA A CA 1
ATOM 696 C C . ALA A 1 92 ? 4.964 -8.209 5.399 1.00 81.62 92 ALA A C 1
ATOM 698 O O . ALA A 1 92 ? 4.164 -7.895 6.277 1.00 81.62 92 ALA A O 1
ATOM 699 N N . TYR A 1 93 ? 5.034 -9.449 4.905 1.00 81.81 93 TYR A N 1
ATOM 700 C CA . TYR A 1 93 ? 4.214 -10.554 5.392 1.00 81.81 93 TYR A CA 1
ATOM 701 C C . TYR A 1 93 ? 4.621 -11.014 6.799 1.00 81.81 93 TYR A C 1
ATOM 703 O O . TYR A 1 93 ? 3.768 -11.074 7.682 1.00 81.81 93 TYR A O 1
ATOM 711 N N . LYS A 1 94 ? 5.913 -11.292 7.038 1.00 76.81 94 LYS A N 1
ATOM 712 C CA . LYS A 1 94 ? 6.407 -11.819 8.327 1.00 76.81 94 LYS A CA 1
ATOM 713 C C . LYS A 1 94 ? 6.134 -10.898 9.516 1.00 76.81 94 LYS A C 1
ATOM 715 O O . LYS A 1 94 ? 6.025 -11.378 10.638 1.00 76.81 94 LYS A O 1
ATOM 720 N N . LEU A 1 95 ? 6.056 -9.590 9.287 1.00 68.38 95 LEU A N 1
ATOM 721 C CA . LEU A 1 95 ? 5.905 -8.588 10.344 1.00 68.38 95 LEU A CA 1
ATOM 722 C C . LEU A 1 95 ? 4.489 -7.973 10.395 1.00 68.38 95 LEU A C 1
ATOM 724 O O . LEU A 1 95 ? 4.259 -7.043 11.169 1.00 68.38 95 LEU A O 1
ATOM 728 N N . LYS A 1 96 ? 3.534 -8.493 9.604 1.00 73.38 96 LYS A N 1
ATOM 729 C CA . LYS A 1 96 ? 2.177 -7.933 9.435 1.00 73.38 96 LYS A CA 1
ATOM 730 C C . LYS A 1 96 ? 1.339 -7.916 10.720 1.00 73.38 96 LYS A C 1
ATOM 732 O O . LYS A 1 96 ? 0.493 -7.040 10.860 1.00 73.38 96 LYS A O 1
ATOM 737 N N . GLU A 1 97 ? 1.565 -8.850 11.644 1.00 67.81 97 GLU A N 1
ATOM 738 C CA . GLU A 1 97 ? 0.770 -8.988 12.879 1.00 67.81 97 GLU A CA 1
ATOM 739 C C . GLU A 1 97 ? 1.222 -8.061 14.022 1.00 67.8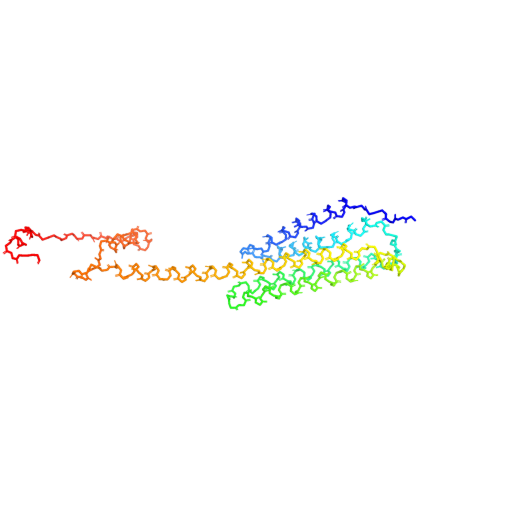1 97 GLU A C 1
ATOM 741 O O . GLU A 1 97 ? 0.547 -7.951 15.044 1.00 67.81 97 GLU A O 1
ATOM 746 N N . SER A 1 98 ? 2.353 -7.363 13.877 1.00 67.19 98 SER A N 1
ATOM 747 C CA . SER A 1 98 ? 2.867 -6.495 14.937 1.00 67.19 98 SER A CA 1
ATOM 748 C C . SER A 1 98 ? 2.324 -5.068 14.815 1.00 67.19 98 SER A C 1
ATOM 750 O O . SER A 1 98 ? 2.895 -4.232 14.112 1.00 67.19 98 SER A O 1
ATOM 752 N N . GLU A 1 99 ? 1.268 -4.748 15.571 1.00 66.69 99 GLU A N 1
ATOM 753 C CA . GLU A 1 99 ? 0.699 -3.386 15.653 1.00 66.69 99 GLU A CA 1
ATOM 754 C C . GLU A 1 99 ? 1.751 -2.323 16.034 1.00 66.69 99 GLU A C 1
ATOM 756 O O . GLU A 1 99 ? 1.726 -1.197 15.535 1.00 66.69 99 GLU A O 1
ATOM 761 N N . ARG A 1 100 ? 2.752 -2.694 16.846 1.00 67.44 100 ARG A N 1
ATOM 762 C CA . ARG A 1 100 ? 3.830 -1.795 17.293 1.00 67.44 100 ARG A CA 1
ATOM 763 C C . ARG A 1 100 ? 4.780 -1.361 16.168 1.00 67.44 100 ARG A C 1
ATOM 765 O O . ARG A 1 100 ? 5.370 -0.290 16.260 1.00 67.44 100 ARG A O 1
ATOM 772 N N . HIS A 1 101 ? 4.922 -2.159 15.108 1.00 66.75 101 HIS A N 1
ATOM 773 C CA . HIS A 1 101 ? 5.921 -1.947 14.049 1.00 66.75 101 HIS A CA 1
ATOM 774 C C . HIS A 1 101 ? 5.303 -1.565 12.698 1.00 66.75 101 HIS A C 1
ATOM 776 O O . HIS A 1 101 ? 5.985 -1.547 11.676 1.00 66.75 101 HIS A O 1
ATOM 782 N N . ARG A 1 102 ? 4.012 -1.217 12.662 1.00 75.50 102 ARG A N 1
ATOM 783 C CA . ARG A 1 102 ? 3.300 -0.954 11.403 1.00 75.50 102 ARG A CA 1
ATOM 784 C C . ARG A 1 102 ? 3.924 0.175 10.572 1.00 75.50 102 ARG A C 1
ATOM 786 O O . ARG A 1 102 ? 3.954 0.084 9.347 1.00 75.50 102 ARG A O 1
ATOM 793 N N . ILE A 1 103 ? 4.438 1.225 11.219 1.00 76.38 103 ILE A N 1
ATOM 794 C CA . ILE A 1 103 ? 5.097 2.354 10.537 1.00 76.38 103 ILE A CA 1
ATOM 795 C C . ILE A 1 103 ? 6.498 1.963 10.049 1.00 76.38 103 ILE A C 1
ATOM 797 O O . ILE A 1 103 ? 6.826 2.211 8.889 1.00 76.38 103 ILE A O 1
ATOM 801 N N . SER A 1 104 ? 7.311 1.317 10.893 1.00 73.88 104 SER A N 1
ATOM 802 C CA . SER A 1 104 ? 8.666 0.897 10.511 1.00 73.88 104 SER A CA 1
ATOM 803 C C . SER A 1 104 ? 8.651 -0.135 9.383 1.00 73.88 104 SER A C 1
ATOM 805 O O . SER A 1 104 ? 9.502 -0.085 8.503 1.00 73.88 104 SER A O 1
ATOM 807 N N . LEU A 1 105 ? 7.643 -1.008 9.345 1.00 77.62 105 LEU A N 1
ATOM 808 C CA . LEU A 1 105 ? 7.435 -1.980 8.274 1.00 77.62 105 LEU A CA 1
ATOM 809 C C . LEU A 1 105 ? 7.111 -1.301 6.936 1.00 77.62 105 LEU A C 1
ATOM 811 O O . LEU A 1 105 ? 7.700 -1.661 5.919 1.00 77.62 105 LEU A O 1
ATOM 815 N N . LYS A 1 106 ? 6.242 -0.279 6.928 1.00 83.50 106 LYS A N 1
ATOM 816 C CA . LYS A 1 106 ? 5.975 0.527 5.721 1.00 83.50 106 LYS A CA 1
ATOM 817 C C . LYS A 1 106 ? 7.241 1.224 5.217 1.00 83.50 106 LYS A C 1
ATOM 819 O O . LYS A 1 106 ? 7.493 1.220 4.015 1.00 83.50 106 LYS A O 1
ATOM 824 N N . LEU A 1 107 ? 8.039 1.785 6.129 1.00 82.38 107 LEU A N 1
ATOM 825 C CA . LEU A 1 107 ? 9.302 2.438 5.784 1.00 82.38 107 LEU A CA 1
ATOM 826 C C . LEU A 1 107 ? 10.310 1.433 5.210 1.00 82.38 107 LEU A C 1
ATOM 828 O O . LEU A 1 107 ? 10.882 1.682 4.154 1.00 82.38 107 LEU A O 1
ATOM 832 N N . ALA A 1 108 ? 10.481 0.278 5.856 1.00 78.56 108 ALA A N 1
ATOM 833 C CA . ALA A 1 108 ? 11.372 -0.780 5.390 1.00 78.56 108 ALA A CA 1
ATOM 834 C C . ALA A 1 108 ? 10.954 -1.311 4.011 1.00 78.56 108 ALA A C 1
ATOM 836 O O . ALA A 1 108 ? 11.796 -1.448 3.127 1.00 78.56 108 ALA A O 1
ATOM 837 N N . PHE A 1 109 ? 9.653 -1.539 3.798 1.00 87.12 109 PHE A N 1
ATOM 838 C CA . PHE A 1 109 ? 9.112 -1.939 2.500 1.00 87.12 109 PHE A CA 1
ATOM 839 C C . PHE A 1 109 ? 9.436 -0.911 1.407 1.00 87.12 109 PHE A C 1
ATOM 841 O O . PHE A 1 109 ? 9.952 -1.281 0.353 1.00 87.12 109 PHE A O 1
ATOM 848 N N . ALA A 1 110 ? 9.181 0.376 1.669 1.00 86.12 110 ALA A N 1
ATOM 849 C CA . ALA A 1 110 ? 9.466 1.450 0.722 1.00 86.12 110 ALA A CA 1
ATOM 850 C C . ALA A 1 110 ? 10.963 1.532 0.390 1.00 86.12 110 ALA A C 1
ATOM 852 O O . ALA A 1 110 ? 11.328 1.565 -0.781 1.00 86.12 110 ALA A O 1
ATOM 853 N N . VAL A 1 111 ? 11.836 1.490 1.402 1.00 82.56 111 VAL A N 1
ATOM 854 C CA . VAL A 1 111 ? 13.296 1.525 1.215 1.00 82.56 111 VAL A CA 1
ATOM 855 C C . VAL A 1 111 ? 13.780 0.331 0.391 1.00 82.56 111 VAL A C 1
ATOM 857 O O . VAL A 1 111 ? 14.546 0.514 -0.553 1.00 82.56 111 VAL A O 1
ATOM 860 N N . MET A 1 112 ? 13.315 -0.885 0.694 1.00 80.38 112 MET A N 1
ATOM 861 C CA . MET A 1 112 ? 13.702 -2.087 -0.052 1.00 80.38 112 MET A CA 1
ATOM 862 C C . MET A 1 112 ? 13.236 -2.050 -1.510 1.00 80.38 112 MET A C 1
ATOM 864 O O . MET A 1 112 ? 14.017 -2.384 -2.401 1.00 80.38 112 MET A O 1
ATOM 868 N N . MET A 1 113 ? 11.998 -1.613 -1.767 1.00 89.44 113 MET A N 1
ATOM 869 C CA . MET A 1 113 ? 11.490 -1.447 -3.133 1.00 89.44 113 MET A CA 1
ATOM 870 C C . MET A 1 113 ? 12.314 -0.412 -3.903 1.00 89.44 113 MET A C 1
ATOM 872 O O . MET A 1 113 ? 12.739 -0.692 -5.022 1.00 89.44 113 MET A O 1
ATOM 876 N N . THR A 1 114 ? 12.622 0.737 -3.295 1.00 86.00 114 THR A N 1
ATOM 877 C CA . THR A 1 114 ? 13.458 1.774 -3.917 1.00 86.00 114 THR A CA 1
ATOM 878 C C . THR A 1 114 ? 14.858 1.258 -4.241 1.00 86.00 114 THR A C 1
ATOM 880 O O . THR A 1 114 ? 15.324 1.438 -5.364 1.00 86.00 114 THR A O 1
ATOM 883 N N . LEU A 1 115 ? 15.520 0.566 -3.306 1.00 77.62 115 LEU A N 1
ATOM 884 C CA . LEU A 1 115 ? 16.842 -0.026 -3.541 1.00 77.62 115 LEU A CA 1
ATOM 885 C C . LEU A 1 115 ? 16.812 -1.067 -4.667 1.00 77.62 115 LEU A C 1
ATOM 887 O O . LEU A 1 115 ? 17.719 -1.100 -5.495 1.00 77.62 115 LEU A O 1
ATOM 891 N N . SER A 1 116 ? 15.758 -1.882 -4.734 1.00 81.31 116 SER A N 1
ATOM 892 C CA . SER A 1 116 ? 15.577 -2.877 -5.794 1.00 81.31 116 SER A CA 1
ATOM 893 C C . SER A 1 116 ? 15.372 -2.236 -7.168 1.00 81.31 116 SER A C 1
ATOM 895 O O . SER A 1 116 ? 15.981 -2.680 -8.141 1.00 81.31 116 SER A O 1
ATOM 897 N N . ILE A 1 117 ? 14.530 -1.203 -7.251 1.00 88.38 117 ILE A N 1
ATOM 898 C CA . ILE A 1 117 ? 14.257 -0.459 -8.487 1.00 88.38 117 ILE A CA 1
ATOM 899 C C . ILE A 1 117 ? 15.535 0.243 -8.955 1.00 88.38 117 ILE A C 1
ATOM 901 O O . ILE A 1 117 ? 15.925 0.121 -10.114 1.00 88.38 117 ILE A O 1
ATOM 905 N N . MET A 1 118 ? 16.241 0.904 -8.037 1.00 81.38 118 MET A N 1
ATOM 906 C CA . MET A 1 118 ? 17.494 1.596 -8.323 1.00 81.38 118 MET A CA 1
ATOM 907 C C . MET A 1 118 ? 18.600 0.628 -8.770 1.00 81.38 118 MET A C 1
ATOM 909 O O . MET A 1 118 ? 19.278 0.890 -9.761 1.00 81.38 118 MET A O 1
ATOM 913 N N . GLY A 1 119 ? 18.744 -0.521 -8.101 1.00 70.56 119 GLY A N 1
ATOM 914 C CA . GLY A 1 119 ? 19.692 -1.568 -8.488 1.00 70.56 119 GLY A CA 1
ATOM 915 C C . GLY A 1 119 ? 19.411 -2.133 -9.882 1.00 70.56 119 GLY A C 1
ATOM 916 O O . GLY A 1 119 ? 20.340 -2.308 -10.675 1.00 70.56 119 GLY A O 1
ATOM 917 N N . MET A 1 120 ? 18.134 -2.351 -10.217 1.00 86.06 120 MET A N 1
ATOM 918 C CA . MET A 1 120 ? 17.726 -2.753 -11.564 1.00 86.06 120 MET A CA 1
ATOM 919 C C . MET A 1 120 ? 18.088 -1.678 -12.596 1.00 86.06 120 MET A C 1
ATOM 921 O O . MET A 1 120 ? 18.770 -1.997 -13.568 1.00 86.06 120 MET A O 1
ATOM 925 N N . HIS A 1 121 ? 17.714 -0.413 -12.370 1.00 83.06 121 HIS A N 1
ATOM 926 C CA . HIS A 1 121 ? 17.974 0.679 -13.314 1.00 83.06 121 HIS A CA 1
ATOM 927 C C . HIS A 1 121 ? 19.462 0.907 -13.575 1.00 83.06 121 HIS A C 1
ATOM 929 O O . HIS A 1 121 ? 19.848 1.051 -14.731 1.00 83.06 121 HIS A O 1
ATOM 935 N N . TYR A 1 122 ? 20.310 0.898 -12.542 1.00 77.56 122 TYR A N 1
ATOM 936 C CA . TYR A 1 122 ? 21.754 1.056 -12.736 1.00 77.56 122 TYR A CA 1
ATOM 937 C C . TYR A 1 122 ? 22.358 -0.106 -13.526 1.00 77.56 122 TYR A C 1
ATOM 939 O O . TYR A 1 122 ? 23.131 0.114 -14.456 1.00 77.56 122 TYR A O 1
ATOM 947 N N . THR A 1 123 ? 21.963 -1.341 -13.211 1.00 77.69 123 THR A N 1
ATOM 948 C CA . THR A 1 123 ? 22.422 -2.533 -13.943 1.00 77.69 123 THR A CA 1
ATOM 949 C C . THR A 1 123 ? 21.969 -2.489 -15.405 1.00 77.69 123 THR A C 1
ATOM 951 O O . THR A 1 123 ? 22.740 -2.783 -16.320 1.00 77.69 123 THR A O 1
ATOM 954 N N . ALA A 1 124 ? 20.727 -2.068 -15.641 1.00 78.12 124 ALA A N 1
ATOM 955 C CA . ALA A 1 124 ? 20.147 -1.935 -16.968 1.00 78.12 124 ALA A CA 1
ATOM 956 C C . ALA A 1 124 ? 20.782 -0.788 -17.782 1.00 78.12 124 ALA A C 1
ATOM 958 O O . ALA A 1 124 ? 20.989 -0.928 -18.989 1.00 78.12 124 ALA A O 1
ATOM 959 N N . LEU A 1 125 ? 21.174 0.304 -17.124 1.00 77.81 125 LEU A N 1
ATOM 960 C CA . LEU A 1 125 ? 21.910 1.410 -17.733 1.00 77.81 125 LEU A CA 1
ATOM 961 C C . LEU A 1 125 ? 23.326 0.983 -18.154 1.00 77.81 125 LEU A C 1
ATOM 963 O O . LEU 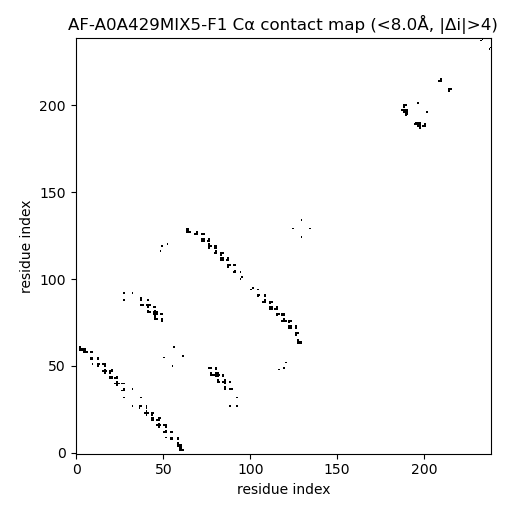A 1 125 ? 23.739 1.221 -19.287 1.00 77.81 125 LEU A O 1
ATOM 967 N N . ILE A 1 126 ? 24.051 0.276 -17.281 1.00 72.06 126 ILE A N 1
ATOM 968 C CA . ILE A 1 126 ? 25.382 -0.275 -17.597 1.00 72.06 126 ILE A CA 1
ATOM 969 C C . ILE A 1 126 ? 25.302 -1.237 -18.790 1.00 72.06 126 ILE A C 1
ATOM 971 O O . ILE A 1 126 ? 26.193 -1.266 -19.640 1.00 72.06 126 ILE A O 1
ATOM 975 N N . SER A 1 127 ? 24.210 -1.998 -18.888 1.00 69.25 127 SER A N 1
ATOM 976 C CA . SER A 1 127 ? 23.970 -2.910 -20.006 1.00 69.25 127 SER A CA 1
ATOM 977 C C . SER A 1 127 ? 23.814 -2.210 -21.359 1.00 69.25 127 SER A C 1
ATOM 979 O O . SER A 1 127 ? 23.992 -2.864 -22.390 1.00 69.25 127 SER A O 1
ATOM 981 N N . THR A 1 128 ? 23.421 -0.937 -21.370 1.00 68.62 128 THR A N 1
ATOM 982 C CA . THR A 1 128 ? 22.970 -0.233 -22.577 1.00 68.62 128 THR A CA 1
ATOM 983 C C . THR A 1 128 ? 23.951 0.823 -23.081 1.00 68.62 128 THR A C 1
ATOM 985 O O . THR A 1 128 ? 23.783 1.300 -24.198 1.00 68.62 128 THR A O 1
ATOM 988 N N . ASN A 1 129 ? 25.010 1.114 -22.313 1.00 61.94 129 ASN A N 1
ATOM 989 C CA . ASN A 1 129 ? 26.212 1.869 -22.699 1.00 61.94 129 ASN A CA 1
ATOM 990 C C . ASN A 1 129 ? 25.933 3.085 -23.611 1.00 61.94 129 ASN A C 1
ATOM 992 O O . ASN A 1 129 ? 26.552 3.251 -24.665 1.00 61.94 129 ASN A O 1
ATOM 996 N N . ILE A 1 130 ? 24.960 3.904 -23.202 1.00 61.38 130 ILE A N 1
ATOM 997 C CA . ILE A 1 130 ? 24.537 5.126 -23.892 1.00 61.38 130 ILE A CA 1
ATOM 998 C C . ILE A 1 130 ? 25.748 6.074 -23.973 1.00 61.38 130 ILE A C 1
ATOM 1000 O O . ILE A 1 130 ? 26.349 6.395 -22.953 1.00 61.38 130 ILE A O 1
ATOM 1004 N N . THR A 1 131 ? 26.151 6.484 -25.179 1.00 56.56 131 THR A N 1
ATOM 1005 C CA . THR A 1 131 ? 27.353 7.311 -25.409 1.00 56.56 131 THR A CA 1
ATOM 1006 C C . THR A 1 131 ? 27.210 8.716 -24.798 1.00 56.56 131 THR A C 1
ATOM 1008 O O . THR A 1 131 ? 26.143 9.320 -24.909 1.00 56.56 131 THR A O 1
ATOM 1011 N N . ASP A 1 132 ? 28.294 9.292 -24.256 1.00 54.38 132 ASP A N 1
ATOM 1012 C CA . ASP A 1 132 ? 28.347 10.637 -23.630 1.00 54.38 132 ASP A CA 1
ATOM 1013 C C . ASP A 1 132 ? 27.789 11.786 -24.505 1.00 54.38 132 ASP A C 1
ATOM 1015 O O . ASP A 1 132 ? 27.320 12.810 -23.996 1.00 54.38 132 ASP A O 1
ATOM 1019 N N . LYS A 1 133 ? 27.769 11.622 -25.836 1.00 50.91 133 LYS A N 1
ATOM 1020 C CA . LYS A 1 133 ? 27.136 12.574 -26.770 1.00 50.91 133 LYS A CA 1
ATOM 1021 C C . LYS A 1 133 ? 25.610 12.632 -26.646 1.00 50.91 133 LYS A C 1
ATOM 1023 O O . LYS A 1 133 ? 25.036 13.699 -26.825 1.00 50.91 133 LYS A O 1
ATOM 1028 N N . PHE A 1 134 ? 24.952 11.515 -26.337 1.00 54.47 134 PHE A N 1
ATOM 1029 C CA . PHE A 1 134 ? 23.497 11.486 -26.178 1.00 54.47 134 PHE A CA 1
ATOM 1030 C C . PHE A 1 134 ? 23.101 12.132 -24.850 1.00 54.47 134 PHE A C 1
ATOM 1032 O O . PHE A 1 134 ? 22.202 12.960 -24.830 1.00 54.47 134 PHE A O 1
ATOM 1039 N N . VAL A 1 135 ? 23.838 11.839 -23.770 1.00 55.06 135 VAL A N 1
ATOM 1040 C CA . VAL A 1 135 ? 23.633 12.444 -22.442 1.00 55.06 135 VAL A CA 1
ATOM 1041 C C . VAL A 1 135 ? 23.784 13.967 -22.502 1.00 55.06 135 VAL A C 1
ATOM 1043 O O . VAL A 1 135 ? 22.886 14.678 -22.069 1.00 55.06 135 VAL A O 1
ATOM 1046 N N . SER A 1 136 ? 24.851 14.479 -23.124 1.00 52.03 136 SER A N 1
ATOM 1047 C CA . SER A 1 136 ? 25.076 15.931 -23.235 1.00 52.03 136 SER A CA 1
ATOM 1048 C C . SER A 1 136 ? 24.077 16.664 -24.144 1.00 52.03 136 SER A C 1
ATOM 1050 O O . SER A 1 136 ? 23.750 17.815 -23.866 1.00 52.03 136 SER A O 1
ATOM 1052 N N . GLN A 1 137 ? 23.550 16.020 -25.193 1.00 50.16 137 GLN A N 1
ATOM 1053 C CA . GLN A 1 137 ? 22.566 16.627 -26.100 1.00 50.16 137 GLN A CA 1
ATOM 1054 C C . GLN A 1 137 ? 21.116 16.528 -25.581 1.00 50.16 137 GLN A C 1
ATOM 1056 O O . GLN A 1 137 ? 20.320 17.427 -25.838 1.00 50.16 137 GLN A O 1
ATOM 1061 N N . TYR A 1 138 ? 20.772 15.493 -24.800 1.00 54.41 138 TYR A N 1
ATOM 1062 C CA . TYR A 1 138 ? 19.457 15.356 -24.148 1.00 54.41 138 TYR A CA 1
ATOM 1063 C C . TYR A 1 138 ? 19.262 16.321 -22.976 1.00 54.41 138 TYR A C 1
ATOM 1065 O O . TYR A 1 138 ? 18.171 16.853 -22.765 1.00 54.41 138 TYR A O 1
ATOM 1073 N N . GLN A 1 139 ? 20.331 16.537 -22.210 1.00 52.72 139 GLN A N 1
ATOM 1074 C CA . GLN A 1 139 ? 20.318 17.316 -20.975 1.00 52.72 139 GLN A CA 1
ATOM 1075 C C . GLN A 1 139 ? 20.089 18.819 -21.225 1.00 52.72 139 GLN A C 1
ATOM 1077 O O . GLN A 1 139 ? 19.640 19.517 -20.329 1.00 52.72 139 GLN A O 1
ATOM 1082 N N . ALA A 1 140 ? 20.302 19.312 -22.452 1.00 54.50 140 ALA A N 1
ATOM 1083 C CA . ALA A 1 140 ? 20.088 20.719 -22.804 1.00 54.50 140 ALA A CA 1
ATOM 1084 C C . ALA A 1 140 ? 18.624 21.089 -23.144 1.00 54.50 140 ALA A C 1
ATOM 1086 O O . ALA A 1 140 ? 18.251 22.249 -22.992 1.00 54.50 140 ALA A O 1
ATOM 1087 N N . GLU A 1 141 ? 17.784 20.141 -23.591 1.00 54.69 141 GLU A N 1
ATOM 1088 C CA . GLU A 1 141 ? 16.384 20.423 -23.987 1.00 54.69 141 GLU A CA 1
ATOM 1089 C C . GLU A 1 141 ? 15.331 19.933 -22.977 1.00 54.69 141 GLU A C 1
ATOM 1091 O O . GLU A 1 141 ? 14.224 20.468 -22.936 1.00 54.69 141 GLU A O 1
ATOM 1096 N N . HIS A 1 142 ? 15.636 18.916 -22.163 1.00 59.31 142 HIS A N 1
ATOM 1097 C CA . HIS A 1 142 ? 14.618 18.183 -21.391 1.00 59.31 142 HIS A CA 1
ATOM 1098 C C . HIS A 1 142 ? 14.625 18.473 -19.882 1.00 59.31 142 HIS A C 1
ATOM 1100 O O . HIS A 1 142 ? 13.865 17.845 -19.139 1.00 59.31 142 HIS A O 1
ATOM 1106 N N . ASP A 1 143 ? 15.408 19.456 -19.424 1.00 58.28 143 ASP A N 1
ATOM 1107 C CA . ASP A 1 143 ? 15.461 19.879 -18.015 1.00 58.28 143 ASP A CA 1
ATOM 1108 C C . ASP A 1 143 ? 14.073 20.237 -17.465 1.00 58.28 143 ASP A C 1
ATOM 1110 O O . ASP A 1 143 ? 13.721 19.853 -16.349 1.00 58.28 143 ASP A O 1
ATOM 1114 N N . LEU A 1 144 ? 13.230 20.891 -18.272 1.00 63.94 144 LEU A N 1
ATOM 1115 C CA . LEU A 1 144 ? 11.868 21.251 -17.872 1.00 63.94 144 LEU A CA 1
ATOM 1116 C C . LEU A 1 144 ? 10.956 20.018 -17.720 1.00 63.94 144 LEU A C 1
ATOM 1118 O O . LEU A 1 144 ? 10.115 19.966 -16.822 1.00 63.94 144 LEU A O 1
ATOM 1122 N N . LEU A 1 145 ? 11.120 19.001 -18.569 1.00 55.56 145 LEU A N 1
ATOM 1123 C CA . LEU A 1 145 ? 10.307 17.780 -18.531 1.00 55.56 145 LEU A CA 1
ATOM 1124 C C . LEU A 1 145 ? 10.713 16.899 -17.335 1.00 55.56 145 LEU A C 1
ATOM 1126 O O . LEU A 1 145 ? 9.863 16.435 -16.578 1.00 55.56 145 LEU A O 1
ATOM 1130 N N . LEU A 1 146 ? 12.015 16.753 -17.082 1.00 53.09 146 LEU A N 1
ATOM 1131 C CA . LEU A 1 146 ? 12.522 16.100 -15.872 1.00 53.09 146 LEU A CA 1
ATOM 1132 C C . LEU A 1 146 ? 12.078 16.834 -14.603 1.00 53.09 146 LEU A C 1
ATOM 1134 O O . LEU A 1 146 ? 11.578 16.202 -13.671 1.00 53.09 146 LEU A O 1
ATOM 1138 N N . PHE A 1 147 ? 12.187 18.164 -14.586 1.00 57.66 147 PHE A N 1
ATOM 1139 C CA . PHE A 1 147 ? 11.733 18.979 -13.465 1.00 57.66 147 PHE A CA 1
ATOM 1140 C C . PHE A 1 147 ? 10.232 18.806 -13.207 1.00 57.66 147 PHE A C 1
ATOM 1142 O O . PHE A 1 147 ? 9.832 18.612 -12.061 1.00 57.66 147 PHE A O 1
ATOM 1149 N N . THR A 1 148 ? 9.395 18.803 -14.249 1.00 55.66 148 THR A N 1
ATOM 1150 C CA . THR A 1 148 ? 7.942 18.608 -14.100 1.00 55.66 148 THR A CA 1
ATOM 1151 C C . THR A 1 148 ? 7.584 17.206 -13.609 1.00 55.66 148 THR A C 1
ATOM 1153 O O . THR A 1 148 ? 6.744 17.090 -12.719 1.00 55.66 148 THR A O 1
ATOM 1156 N N . ILE A 1 149 ? 8.242 16.145 -14.090 1.00 56.59 149 ILE A N 1
ATOM 1157 C CA . ILE A 1 149 ? 8.024 14.779 -13.581 1.00 56.59 149 ILE A CA 1
ATOM 1158 C C . ILE A 1 149 ? 8.425 14.677 -12.105 1.00 56.59 149 ILE A C 1
ATOM 1160 O O . ILE A 1 149 ? 7.661 14.139 -11.299 1.00 56.59 149 ILE A O 1
ATOM 1164 N N . ILE A 1 150 ? 9.592 15.210 -11.729 1.00 55.66 150 ILE A N 1
ATOM 1165 C CA . ILE A 1 150 ? 10.064 15.212 -10.337 1.00 55.66 150 ILE A CA 1
ATOM 1166 C C . ILE A 1 150 ? 9.099 16.012 -9.453 1.00 55.66 150 ILE A C 1
ATOM 1168 O O . ILE A 1 150 ? 8.711 15.536 -8.386 1.00 55.66 150 ILE A O 1
ATOM 1172 N N . LEU A 1 151 ? 8.655 17.184 -9.914 1.00 63.75 151 LEU A N 1
ATOM 1173 C CA . LEU A 1 151 ? 7.706 18.042 -9.208 1.00 63.75 151 LEU A CA 1
ATOM 1174 C C . LEU A 1 151 ? 6.362 17.336 -8.987 1.00 63.75 151 LEU A C 1
ATOM 1176 O O . LEU A 1 151 ? 5.886 17.277 -7.855 1.00 63.75 151 LEU A O 1
ATOM 1180 N N . VAL A 1 152 ? 5.768 16.758 -10.037 1.00 61.41 152 VAL A N 1
ATOM 1181 C CA . VAL A 1 152 ? 4.487 16.033 -9.954 1.00 61.41 152 VAL A CA 1
ATOM 1182 C C . VAL A 1 152 ? 4.613 14.818 -9.038 1.00 61.41 152 VAL A C 1
ATOM 1184 O O . VAL A 1 152 ? 3.762 14.610 -8.177 1.00 61.41 152 VAL A O 1
ATOM 1187 N N . THR A 1 153 ? 5.697 14.050 -9.160 1.00 52.59 153 THR A N 1
ATOM 1188 C CA . THR A 1 153 ? 5.939 12.881 -8.301 1.00 52.59 153 THR A CA 1
ATOM 1189 C C . THR A 1 153 ? 6.081 13.300 -6.836 1.00 52.59 153 THR A C 1
ATOM 1191 O O . THR A 1 153 ? 5.482 12.684 -5.956 1.00 52.59 153 THR A O 1
ATOM 1194 N N . CYS A 1 154 ? 6.806 14.388 -6.564 1.00 56.09 154 CYS A N 1
ATOM 1195 C CA . CYS A 1 154 ? 6.954 14.941 -5.220 1.00 56.09 154 CYS A CA 1
ATOM 1196 C C . CYS A 1 154 ? 5.605 15.413 -4.650 1.00 56.09 154 CYS A C 1
ATOM 1198 O O . CYS A 1 154 ? 5.259 15.062 -3.523 1.00 56.09 154 CYS A O 1
ATOM 1200 N N . LEU A 1 155 ? 4.792 16.121 -5.444 1.00 63.75 155 LEU A N 1
ATOM 1201 C CA . LEU A 1 155 ? 3.448 16.556 -5.046 1.00 63.75 155 LEU A CA 1
ATOM 1202 C C . LEU A 1 155 ? 2.528 15.373 -4.719 1.00 63.75 155 LEU A C 1
ATOM 1204 O O . LEU A 1 155 ? 1.840 15.401 -3.700 1.00 63.75 155 LEU A O 1
ATOM 1208 N N . VAL A 1 156 ? 2.545 14.314 -5.535 1.00 59.88 156 VAL A N 1
ATOM 1209 C CA . VAL A 1 156 ? 1.755 13.095 -5.294 1.00 59.88 156 VAL A CA 1
ATOM 1210 C C . VAL A 1 156 ? 2.200 12.391 -4.011 1.00 59.88 156 VAL A C 1
ATOM 1212 O O . VAL A 1 156 ? 1.353 11.954 -3.228 1.00 59.88 156 VAL A O 1
ATOM 1215 N N . LEU A 1 157 ? 3.509 12.308 -3.750 1.00 56.84 157 LEU A N 1
ATOM 1216 C CA . LEU A 1 157 ? 4.042 11.721 -2.517 1.00 56.84 157 LEU A CA 1
ATOM 1217 C C . LEU A 1 157 ? 3.662 12.542 -1.279 1.00 56.84 157 LEU A C 1
ATOM 1219 O O . LEU A 1 157 ? 3.223 11.968 -0.282 1.00 56.84 157 LEU A O 1
ATOM 1223 N N . VAL A 1 158 ? 3.764 13.873 -1.348 1.00 63.81 158 VAL A N 1
ATOM 1224 C CA . VAL A 1 158 ? 3.353 14.775 -0.261 1.00 63.81 158 VAL A CA 1
ATOM 1225 C C . VAL A 1 158 ? 1.850 14.666 -0.004 1.00 63.81 158 VAL A C 1
ATOM 1227 O O . VAL A 1 158 ? 1.443 14.502 1.145 1.00 63.81 158 VAL A O 1
ATOM 1230 N N . ALA A 1 159 ? 1.019 14.676 -1.049 1.00 64.88 159 ALA A N 1
ATOM 1231 C CA . ALA A 1 159 ? -0.426 14.500 -0.919 1.00 64.88 159 ALA A CA 1
ATOM 1232 C C . ALA A 1 159 ? -0.775 13.143 -0.287 1.00 64.88 159 ALA A C 1
ATOM 1234 O O . ALA A 1 159 ? -1.567 13.081 0.652 1.00 64.88 159 ALA A O 1
ATOM 1235 N N . SER A 1 160 ? -0.126 12.065 -0.736 1.00 55.00 160 SER A N 1
ATOM 1236 C CA . SER A 1 160 ? -0.316 10.717 -0.183 1.00 55.00 160 SER A CA 1
ATOM 1237 C C . SER A 1 160 ? 0.093 10.639 1.292 1.00 55.00 160 SER A C 1
ATOM 1239 O O . SER A 1 160 ? -0.599 10.016 2.098 1.00 55.00 160 SER A O 1
ATOM 1241 N N . PHE A 1 161 ? 1.187 11.306 1.670 1.00 65.06 161 PHE A N 1
ATOM 1242 C CA . PHE A 1 161 ? 1.628 11.407 3.060 1.00 65.06 161 PHE A CA 1
ATOM 1243 C C . PHE A 1 161 ? 0.620 12.177 3.924 1.00 65.06 161 PHE A C 1
ATOM 1245 O O . PHE A 1 161 ? 0.264 11.714 5.008 1.00 65.06 161 PHE A O 1
ATOM 1252 N N . ILE A 1 162 ? 0.102 13.307 3.431 1.00 73.25 162 ILE A N 1
ATOM 1253 C CA . ILE A 1 162 ? -0.928 14.095 4.121 1.00 73.25 162 ILE A CA 1
ATOM 1254 C C . ILE A 1 162 ? -2.192 13.258 4.334 1.00 73.25 162 ILE A C 1
ATOM 1256 O O . ILE A 1 162 ? -2.689 13.195 5.458 1.00 73.25 162 ILE A O 1
ATOM 1260 N N . VAL A 1 163 ? -2.685 12.575 3.295 1.00 68.88 163 VAL A N 1
ATOM 1261 C CA . VAL A 1 163 ? -3.865 11.699 3.387 1.00 68.88 163 VAL A CA 1
ATOM 1262 C C . VAL A 1 163 ? -3.653 10.612 4.441 1.00 68.88 163 VAL A C 1
ATOM 1264 O O . VAL A 1 163 ? -4.515 10.423 5.296 1.00 68.88 163 VAL A O 1
ATOM 1267 N N . ALA A 1 164 ? -2.488 9.959 4.456 1.00 60.78 164 ALA A N 1
ATOM 1268 C CA . ALA A 1 164 ? -2.176 8.931 5.448 1.00 60.78 164 ALA A CA 1
ATOM 1269 C C . ALA A 1 164 ? -2.161 9.477 6.890 1.00 60.78 164 ALA A C 1
ATOM 1271 O O . ALA A 1 164 ? -2.678 8.833 7.807 1.00 60.78 164 ALA A O 1
ATOM 1272 N N . VAL A 1 165 ? -1.600 10.673 7.105 1.00 70.62 165 VAL A N 1
ATOM 1273 C CA . VAL A 1 165 ? -1.592 11.332 8.423 1.00 70.62 165 VAL A CA 1
ATOM 1274 C C . VAL A 1 165 ? -3.008 11.735 8.848 1.00 70.62 165 VAL A C 1
ATOM 1276 O O . VAL A 1 165 ? -3.373 11.558 10.014 1.00 70.62 165 VAL A O 1
ATOM 1279 N N . LEU A 1 166 ? -3.821 12.254 7.924 1.00 77.44 166 LEU A N 1
ATOM 1280 C CA . LEU A 1 166 ? -5.214 12.623 8.186 1.00 77.44 166 LEU A CA 1
ATOM 1281 C C . LEU A 1 166 ? -6.061 11.403 8.546 1.00 77.44 166 LEU A C 1
ATOM 1283 O O . LEU A 1 166 ? -6.790 11.449 9.534 1.00 77.44 166 LEU A O 1
ATOM 1287 N N . GLU A 1 167 ? -5.924 10.302 7.810 1.00 69.62 167 GLU A N 1
ATOM 1288 C CA . GLU A 1 167 ? -6.630 9.050 8.089 1.00 69.62 167 GLU A CA 1
ATOM 1289 C C . GLU A 1 167 ? -6.262 8.495 9.473 1.00 69.62 167 GLU A C 1
ATOM 1291 O O . GLU A 1 167 ? -7.133 8.080 10.240 1.00 69.62 167 GLU A O 1
ATOM 1296 N N . GLN A 1 168 ? -4.980 8.562 9.851 1.00 74.00 168 GLN A N 1
ATOM 1297 C CA . GLN A 1 168 ? -4.539 8.160 11.186 1.00 74.00 168 GLN A CA 1
ATOM 1298 C C . GLN A 1 168 ? -5.174 9.024 12.287 1.00 74.00 168 GLN A C 1
ATOM 1300 O O . GLN A 1 168 ? -5.684 8.484 13.272 1.00 74.00 168 GLN A O 1
ATOM 1305 N N . ARG A 1 169 ? -5.175 10.354 12.125 1.00 83.25 169 ARG A N 1
ATOM 1306 C CA . ARG A 1 169 ? -5.794 11.277 13.094 1.00 83.25 169 ARG A CA 1
ATOM 1307 C C . ARG A 1 169 ? -7.304 11.076 13.185 1.00 83.25 169 ARG A C 1
ATOM 1309 O O . ARG A 1 169 ? -7.856 11.085 14.283 1.00 83.25 169 ARG A O 1
ATOM 1316 N N . LEU A 1 170 ? -7.969 10.868 12.051 1.00 84.69 170 LEU A N 1
ATOM 1317 C CA . LEU A 1 170 ? -9.408 10.633 11.987 1.00 84.69 170 LEU A CA 1
ATOM 1318 C C . LEU A 1 170 ? -9.785 9.335 12.705 1.00 84.69 170 LEU A C 1
ATOM 1320 O O . LEU A 1 170 ? -10.726 9.326 13.494 1.00 84.69 170 LEU A O 1
ATOM 1324 N N . ASN A 1 171 ? -9.004 8.268 12.519 1.00 76.75 171 ASN A N 1
ATOM 1325 C CA . ASN A 1 171 ? -9.201 7.013 13.242 1.00 76.75 171 ASN A CA 1
ATOM 1326 C C . ASN A 1 171 ? -9.005 7.170 14.756 1.00 76.75 171 ASN A C 1
ATOM 1328 O O . ASN A 1 171 ? -9.799 6.630 15.526 1.00 76.75 171 ASN A O 1
ATOM 1332 N N . GLN A 1 172 ? -8.004 7.942 15.195 1.00 82.56 172 GLN A N 1
ATOM 1333 C CA . GLN A 1 172 ? -7.819 8.250 16.619 1.00 82.56 172 GLN A CA 1
ATOM 1334 C C . GLN A 1 172 ? -9.023 9.005 17.194 1.00 82.56 172 GLN A C 1
ATOM 1336 O O . GLN A 1 172 ? -9.582 8.577 18.202 1.00 82.56 172 GLN A O 1
ATOM 1341 N N . ARG A 1 173 ? -9.484 10.064 16.516 1.00 88.94 173 ARG A N 1
ATOM 1342 C CA . ARG A 1 173 ? -10.672 10.827 16.932 1.00 88.94 173 ARG A CA 1
ATOM 1343 C C . ARG A 1 173 ? -11.937 9.978 16.960 1.00 88.94 173 ARG A C 1
ATOM 1345 O O . ARG A 1 173 ? -12.728 10.100 17.887 1.00 88.94 173 ARG A O 1
ATOM 1352 N N . ASN A 1 174 ? -12.127 9.098 15.981 1.00 86.44 174 ASN A N 1
ATOM 1353 C CA . ASN A 1 174 ? -13.271 8.190 15.947 1.00 86.44 174 ASN A CA 1
ATOM 1354 C C . ASN A 1 174 ? -13.236 7.214 17.135 1.00 86.44 174 ASN A C 1
ATOM 1356 O O . ASN A 1 174 ? -14.258 6.976 17.774 1.00 86.44 174 ASN A O 1
ATOM 1360 N N . LEU A 1 175 ? -12.052 6.705 17.491 1.00 84.25 175 LEU A N 1
ATOM 1361 C CA . LEU A 1 175 ? -11.883 5.854 18.668 1.00 84.25 175 LEU A CA 1
ATOM 1362 C C . LEU A 1 175 ? -12.195 6.608 19.973 1.00 84.25 175 LEU A C 1
ATOM 1364 O O . LEU A 1 175 ? -12.887 6.064 20.831 1.00 84.25 175 LEU A O 1
ATOM 1368 N N . GLU A 1 176 ? -11.711 7.845 20.119 1.00 90.75 176 GLU A N 1
ATOM 1369 C CA . GLU A 1 176 ? -12.024 8.717 21.262 1.00 90.75 176 GLU A CA 1
ATOM 1370 C C . GLU A 1 176 ? -13.529 8.986 21.365 1.00 90.75 176 GLU A C 1
ATOM 1372 O O . GLU A 1 176 ? -14.116 8.759 22.421 1.00 90.75 176 GLU A O 1
ATOM 1377 N N . LEU A 1 177 ? -14.172 9.374 20.258 1.00 90.69 177 LEU A N 1
ATOM 1378 C CA . LEU A 1 177 ? -15.618 9.600 20.193 1.00 90.69 177 LEU A CA 1
ATOM 1379 C C . LEU A 1 177 ? -16.409 8.346 20.561 1.00 90.69 177 LEU A C 1
ATOM 1381 O O . LEU A 1 177 ? -17.370 8.426 21.317 1.00 90.69 177 LEU A O 1
ATOM 1385 N N . ARG A 1 178 ? -15.998 7.171 20.073 1.00 82.38 178 ARG A N 1
ATOM 1386 C CA . ARG A 1 178 ? -16.633 5.898 20.440 1.00 82.38 178 ARG A CA 1
ATOM 1387 C C . ARG A 1 178 ? -16.503 5.600 21.928 1.00 82.38 178 ARG A C 1
ATOM 1389 O O . ARG A 1 178 ? -17.467 5.129 22.523 1.00 82.38 178 ARG A O 1
ATOM 1396 N N . LYS A 1 179 ? -15.341 5.866 22.532 1.00 84.25 179 LYS A N 1
ATOM 1397 C CA . LYS A 1 179 ? -15.142 5.695 23.979 1.00 84.25 179 LYS A CA 1
ATOM 1398 C C . LYS A 1 179 ? -16.023 6.654 24.776 1.00 84.25 179 LYS A C 1
ATOM 1400 O O . LYS A 1 179 ? -16.74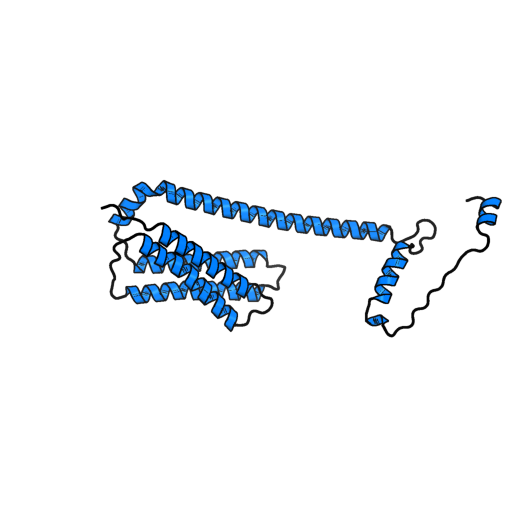4 6.186 25.647 1.00 84.25 179 LYS A O 1
ATOM 1405 N N . ALA A 1 180 ? -16.030 7.938 24.424 1.00 84.56 180 ALA A N 1
ATOM 1406 C CA . ALA A 1 180 ? -16.860 8.946 25.080 1.00 84.56 180 ALA A CA 1
ATOM 1407 C C . ALA A 1 180 ? -18.361 8.637 24.939 1.00 84.56 180 ALA A C 1
ATOM 1409 O O . ALA A 1 180 ? -19.091 8.677 25.922 1.00 84.56 180 ALA A O 1
ATOM 1410 N N . ASN A 1 181 ? -18.821 8.237 23.748 1.00 82.44 181 ASN A N 1
ATOM 1411 C CA . ASN A 1 181 ? -20.208 7.812 23.538 1.00 82.44 181 ASN A CA 1
ATOM 1412 C C . ASN A 1 181 ? -20.560 6.569 24.358 1.00 82.44 181 ASN A C 1
ATOM 1414 O O . ASN A 1 181 ? -21.653 6.497 24.908 1.00 82.44 181 ASN A O 1
ATOM 1418 N N . LYS A 1 182 ? -19.645 5.598 24.467 1.00 76.88 182 LYS A N 1
ATOM 1419 C CA . LYS A 1 182 ? -19.851 4.420 25.316 1.00 76.88 182 LYS A CA 1
ATOM 1420 C C . LYS A 1 182 ? -19.922 4.800 26.796 1.00 76.88 182 LYS A C 1
ATOM 1422 O O . LYS A 1 182 ? -20.731 4.242 27.522 1.00 76.88 182 LYS A O 1
ATOM 1427 N N . GLU A 1 183 ? -19.105 5.746 27.241 1.00 77.75 183 GLU A N 1
ATOM 1428 C CA . GLU A 1 183 ? -19.129 6.255 28.613 1.00 77.75 183 GLU A CA 1
ATOM 1429 C C . GLU A 1 183 ? -20.427 7.020 28.915 1.00 77.75 183 GLU A C 1
ATOM 1431 O O . GLU A 1 183 ? -21.061 6.747 29.928 1.00 77.75 183 GLU A O 1
ATOM 1436 N N . LEU A 1 184 ? -20.899 7.870 27.995 1.00 78.00 184 LEU A N 1
ATOM 1437 C CA . LEU A 1 184 ? -22.210 8.527 28.084 1.00 78.00 184 LEU A CA 1
ATOM 1438 C C . LEU A 1 184 ? -23.369 7.522 28.101 1.00 78.00 184 LEU A C 1
ATOM 1440 O O . LEU A 1 184 ? -24.275 7.646 28.923 1.00 78.00 184 LEU A O 1
ATOM 1444 N N . ALA A 1 185 ? -23.333 6.509 27.232 1.00 70.62 185 ALA A N 1
ATOM 1445 C CA . ALA A 1 185 ? -24.324 5.435 27.234 1.00 70.62 185 ALA A CA 1
ATOM 1446 C C . ALA A 1 185 ? -24.309 4.676 28.570 1.00 70.62 185 ALA A C 1
ATOM 1448 O O . ALA A 1 185 ? -25.365 4.416 29.139 1.00 70.62 185 ALA A O 1
ATOM 1449 N N . ASN A 1 186 ? -23.117 4.406 29.115 1.00 65.62 186 ASN A N 1
ATOM 1450 C CA . ASN A 1 186 ? -22.958 3.752 30.410 1.00 65.62 186 ASN A CA 1
ATOM 1451 C C . ASN A 1 186 ? -23.486 4.598 31.580 1.00 65.62 186 ASN A C 1
ATOM 1453 O O . ASN A 1 186 ? -24.094 4.054 32.500 1.00 65.62 186 ASN A O 1
ATOM 1457 N N . LEU A 1 187 ? -23.298 5.921 31.541 1.00 67.44 187 LEU A N 1
ATOM 1458 C CA . LEU A 1 187 ? -23.851 6.851 32.534 1.00 67.44 187 LEU A CA 1
ATOM 1459 C C . LEU A 1 187 ? -25.390 6.883 32.524 1.00 67.44 187 LEU A C 1
ATOM 1461 O O . LEU A 1 187 ? -25.999 7.244 33.526 1.00 67.44 187 LEU A O 1
ATOM 1465 N N . SER A 1 188 ? -26.020 6.458 31.426 1.00 68.31 188 SER A N 1
ATOM 1466 C CA . SER A 1 188 ? -27.473 6.357 31.277 1.00 68.31 188 SER A CA 1
ATOM 1467 C C . SER A 1 188 ? -28.001 4.932 31.489 1.00 68.31 188 SER A C 1
ATOM 1469 O O . SER A 1 188 ? -29.106 4.649 31.044 1.00 68.31 188 SER A O 1
ATOM 1471 N N . ILE A 1 189 ? -27.261 4.014 32.123 1.00 75.56 189 ILE A N 1
ATOM 1472 C CA . ILE A 1 189 ? -27.737 2.634 32.358 1.00 75.56 189 ILE A CA 1
ATOM 1473 C C . ILE A 1 189 ? -28.716 2.544 33.532 1.00 75.56 189 ILE A C 1
ATOM 1475 O O . ILE A 1 189 ? -29.514 1.613 33.591 1.00 75.56 189 ILE A O 1
ATOM 1479 N N . GLN A 1 190 ? -28.678 3.489 34.469 1.00 76.06 190 GLN A N 1
ATOM 1480 C CA . GLN A 1 190 ? -29.496 3.444 35.679 1.00 76.06 190 GLN A CA 1
ATOM 1481 C C . GLN A 1 190 ? -30.619 4.477 35.645 1.00 76.06 190 GLN A C 1
ATOM 1483 O O . GLN A 1 190 ? -30.454 5.591 35.151 1.00 76.06 190 GLN A O 1
ATOM 1488 N N . ASP A 1 191 ? -31.772 4.099 36.186 1.00 85.44 191 ASP A N 1
ATOM 1489 C CA . ASP A 1 191 ? -32.857 5.021 36.480 1.00 85.44 191 ASP A CA 1
ATOM 1490 C C . ASP A 1 191 ? -32.450 5.941 37.641 1.00 85.44 191 ASP A C 1
ATOM 1492 O O . ASP A 1 191 ? -31.949 5.494 38.676 1.00 85.44 191 ASP A O 1
ATOM 1496 N N . ASN A 1 192 ? -32.635 7.250 37.475 1.00 79.44 192 ASN A N 1
ATOM 1497 C CA . ASN A 1 192 ? -32.111 8.225 38.431 1.00 79.44 192 ASN A CA 1
ATOM 1498 C C . ASN A 1 192 ? -32.796 8.163 39.800 1.00 79.44 192 ASN A C 1
ATOM 1500 O O . ASN A 1 192 ? -32.132 8.473 40.795 1.00 79.44 192 ASN A O 1
ATOM 1504 N N . LEU A 1 193 ? -34.072 7.768 39.841 1.00 86.12 193 LEU A N 1
ATOM 1505 C CA . LEU A 1 193 ? -34.887 7.708 41.051 1.00 86.12 193 LEU A CA 1
ATOM 1506 C C . LEU A 1 193 ? -34.610 6.430 41.852 1.00 86.12 193 LEU A C 1
ATOM 1508 O O . LEU A 1 193 ? -34.401 6.491 43.059 1.00 86.12 193 LEU A O 1
ATOM 1512 N N . THR A 1 194 ? -34.566 5.280 41.179 1.00 87.88 194 THR A N 1
ATOM 1513 C CA . THR A 1 194 ? -34.460 3.957 41.822 1.00 87.88 194 THR A CA 1
ATOM 1514 C C . THR A 1 194 ? -33.041 3.390 41.851 1.00 87.88 194 THR A C 1
ATOM 1516 O O . THR A 1 194 ? -32.776 2.447 42.593 1.00 87.88 194 THR A O 1
ATOM 1519 N N . LYS A 1 195 ? -32.124 3.933 41.036 1.00 84.75 195 LYS A N 1
ATOM 1520 C CA . LYS A 1 195 ? -30.769 3.403 40.769 1.00 84.75 195 LYS A CA 1
ATOM 1521 C C . LYS A 1 195 ? -30.739 1.993 40.170 1.00 84.75 195 LYS A C 1
ATOM 1523 O O . LYS A 1 195 ? -29.660 1.433 39.972 1.00 84.75 195 LYS A O 1
ATOM 1528 N N . LEU A 1 196 ? -31.900 1.428 39.836 1.00 88.88 196 LEU A N 1
ATOM 1529 C CA . LEU A 1 196 ? -32.010 0.161 39.121 1.00 88.88 196 LEU A CA 1
ATOM 1530 C C . LEU A 1 196 ? -31.613 0.342 37.650 1.00 88.88 196 LEU A C 1
ATOM 1532 O O . LEU A 1 196 ? -31.683 1.462 37.138 1.00 88.88 196 LEU A O 1
ATOM 1536 N N . PRO A 1 197 ? -31.213 -0.730 36.942 1.00 87.94 197 PRO A N 1
ATOM 1537 C CA . PRO A 1 197 ? -31.008 -0.657 35.505 1.00 87.94 197 PRO A CA 1
ATOM 1538 C C . PRO A 1 197 ? -32.284 -0.177 34.811 1.00 87.94 197 PRO A C 1
ATOM 1540 O O . PRO A 1 197 ? -33.381 -0.657 35.095 1.00 87.94 197 PRO A O 1
ATOM 1543 N N . ASN A 1 198 ? -32.150 0.795 33.921 1.00 87.69 198 ASN A N 1
ATOM 1544 C CA . ASN A 1 198 ? -33.285 1.400 33.256 1.00 87.69 198 ASN A CA 1
ATOM 1545 C C . ASN A 1 198 ? -33.812 0.517 32.118 1.00 87.69 198 ASN A C 1
ATOM 1547 O O . ASN A 1 198 ? -33.255 -0.524 31.759 1.00 87.69 198 ASN A O 1
ATOM 1551 N N . ARG A 1 199 ? -34.905 0.973 31.503 1.00 85.19 199 ARG A N 1
ATOM 1552 C CA . ARG A 1 199 ? -35.545 0.260 30.396 1.00 85.19 199 ARG A CA 1
ATOM 1553 C C . ARG A 1 199 ? -34.600 0.010 29.215 1.00 85.19 199 ARG A C 1
ATOM 1555 O O . ARG A 1 199 ? -34.724 -1.031 28.581 1.00 85.19 199 ARG A O 1
ATOM 1562 N N . LEU A 1 200 ? -33.685 0.937 28.924 1.00 83.12 200 LEU A N 1
ATOM 1563 C CA . LEU A 1 200 ? -32.726 0.786 27.827 1.00 83.12 200 LEU A CA 1
ATOM 1564 C C . LEU A 1 200 ? -31.781 -0.392 28.093 1.00 83.12 200 LEU A C 1
ATOM 1566 O O . LEU A 1 200 ? -31.648 -1.269 27.247 1.00 83.12 200 LEU A O 1
ATOM 1570 N N . TYR A 1 201 ? -31.229 -0.475 29.306 1.00 85.31 201 TYR A N 1
ATOM 1571 C CA . TYR A 1 201 ? -30.385 -1.596 29.709 1.00 85.31 201 TYR A CA 1
ATOM 1572 C C . TYR A 1 201 ? -31.117 -2.940 29.641 1.00 85.31 201 TYR A C 1
ATOM 1574 O O . TYR A 1 201 ? -30.543 -3.931 29.198 1.00 85.31 201 TYR A O 1
ATOM 1582 N N . LEU A 1 202 ? -32.387 -2.985 30.058 1.00 87.69 202 LEU A N 1
ATOM 1583 C CA . LEU A 1 202 ? -33.193 -4.205 29.992 1.00 87.69 202 LEU A CA 1
ATOM 1584 C C . LEU A 1 202 ? -33.354 -4.713 28.549 1.00 87.69 202 LEU A C 1
ATOM 1586 O O . LEU A 1 202 ? -33.261 -5.918 28.322 1.00 87.69 202 LEU A O 1
ATOM 1590 N N . VAL A 1 203 ? -33.572 -3.812 27.586 1.00 85.19 203 VAL A N 1
ATOM 1591 C CA . VAL A 1 203 ? -33.707 -4.166 26.163 1.00 85.19 203 VAL A CA 1
ATOM 1592 C C . VAL A 1 203 ? -32.383 -4.689 25.603 1.00 85.19 203 VAL A C 1
ATOM 1594 O O . VAL A 1 203 ? -32.363 -5.785 25.045 1.00 85.19 203 VAL A O 1
ATOM 1597 N N . ASP A 1 204 ? -31.282 -3.969 25.828 1.00 83.31 204 ASP A N 1
ATOM 1598 C CA . ASP A 1 204 ? -29.953 -4.368 25.344 1.00 83.31 204 ASP A CA 1
ATOM 1599 C C . ASP A 1 204 ? -29.520 -5.718 25.941 1.00 83.31 204 ASP A C 1
ATOM 1601 O O . ASP A 1 204 ? -28.995 -6.595 25.252 1.00 83.31 204 ASP A O 1
ATOM 1605 N N . TYR A 1 205 ? -29.773 -5.921 27.236 1.00 85.06 205 TYR A N 1
ATOM 1606 C CA . TYR A 1 205 ? -29.421 -7.160 27.922 1.00 85.06 205 TYR A CA 1
ATOM 1607 C C . TYR A 1 205 ? -30.276 -8.347 27.458 1.00 85.06 205 TYR A C 1
ATOM 1609 O O . TYR A 1 205 ? -29.757 -9.454 27.299 1.00 85.06 205 TYR A O 1
ATOM 1617 N N . ALA A 1 206 ? -31.568 -8.127 27.189 1.00 84.94 206 ALA A N 1
ATOM 1618 C CA . ALA A 1 206 ? -32.439 -9.149 26.618 1.00 84.94 206 ALA A CA 1
ATOM 1619 C C . ALA A 1 206 ? -31.984 -9.564 25.210 1.00 84.94 206 ALA A C 1
ATOM 1621 O O . ALA A 1 206 ? -31.975 -10.756 24.904 1.00 84.94 206 ALA A O 1
ATOM 1622 N N . GLU A 1 207 ? -31.550 -8.618 24.371 1.00 83.94 207 GLU A N 1
ATOM 1623 C CA . GLU A 1 207 ? -31.036 -8.920 23.032 1.00 83.94 207 GLU A CA 1
ATOM 1624 C C . GLU A 1 207 ? -29.766 -9.779 23.098 1.00 83.94 207 GLU A C 1
ATOM 1626 O O . GLU A 1 207 ? -29.674 -10.788 22.396 1.00 83.94 207 GLU A O 1
ATOM 1631 N N . VAL A 1 208 ? -28.829 -9.460 23.999 1.00 83.38 208 VAL A N 1
ATOM 1632 C CA . VAL A 1 208 ? -27.623 -10.275 24.240 1.00 83.38 208 VAL A CA 1
ATOM 1633 C C . VAL A 1 208 ? -27.983 -11.685 24.718 1.00 83.38 208 VAL A C 1
ATOM 1635 O O . VAL A 1 208 ? -27.458 -12.661 24.181 1.00 83.38 208 VAL A O 1
ATOM 1638 N N . LEU A 1 209 ? -28.896 -11.812 25.687 1.00 83.19 209 LEU A N 1
ATOM 1639 C CA . LEU A 1 209 ? -29.335 -13.112 26.209 1.00 83.19 209 LEU A CA 1
ATOM 1640 C C . LEU A 1 209 ? -29.994 -13.991 25.138 1.00 83.19 209 LEU A C 1
ATOM 1642 O O . LEU A 1 209 ? -29.790 -15.202 25.138 1.00 83.19 209 LEU A O 1
ATOM 1646 N N . LEU A 1 210 ? -30.774 -13.397 24.231 1.00 81.31 210 LEU A N 1
ATOM 1647 C CA . LEU A 1 210 ? -31.501 -14.127 23.188 1.00 81.31 210 LEU A CA 1
ATOM 1648 C C . LEU A 1 210 ? -30.636 -14.475 21.964 1.00 81.31 210 LEU A C 1
ATOM 1650 O O . LEU A 1 210 ? -30.958 -15.418 21.240 1.00 81.31 210 LEU A O 1
ATOM 1654 N N . SER A 1 211 ? -29.554 -13.732 21.710 1.00 78.81 211 SER A N 1
ATOM 1655 C CA . SER A 1 211 ? -28.697 -13.910 20.525 1.00 78.81 211 SER A CA 1
ATOM 1656 C C . SER A 1 211 ? -27.407 -14.702 20.787 1.00 78.81 211 SER A C 1
ATOM 1658 O O . SER A 1 211 ? -26.840 -15.295 19.859 1.00 78.81 211 SER A O 1
ATOM 1660 N N . ASP A 1 212 ? -26.940 -14.773 22.036 1.00 76.50 212 ASP A N 1
ATOM 1661 C CA . ASP A 1 212 ? -25.729 -15.509 22.394 1.00 76.50 212 ASP A CA 1
ATOM 1662 C C . ASP A 1 212 ? -25.980 -17.032 22.432 1.00 76.50 212 ASP A C 1
ATOM 1664 O O . ASP A 1 212 ? -26.838 -17.560 23.141 1.00 76.50 212 ASP A O 1
ATOM 1668 N N . HIS A 1 213 ? -25.183 -17.763 21.646 1.00 65.75 213 HIS A N 1
ATOM 1669 C CA . HIS A 1 213 ? -25.306 -19.209 21.452 1.00 65.75 213 HIS A CA 1
ATOM 1670 C C . HIS A 1 213 ? -25.094 -20.006 22.742 1.00 65.75 213 HIS A C 1
ATOM 1672 O O . HIS A 1 213 ? -25.566 -21.137 22.832 1.00 65.75 213 HIS A O 1
ATOM 1678 N N . ARG A 1 214 ? -24.429 -19.421 23.747 1.00 66.25 214 ARG A N 1
ATOM 1679 C CA . ARG A 1 214 ? -24.255 -20.035 25.071 1.00 66.25 214 ARG A CA 1
ATOM 1680 C C . ARG A 1 214 ? -25.566 -20.199 25.841 1.00 66.25 214 ARG A C 1
ATOM 1682 O O . ARG A 1 214 ? -25.637 -21.063 26.710 1.00 66.25 214 ARG A O 1
ATOM 1689 N N . TYR A 1 215 ? -26.587 -19.401 25.526 1.00 65.19 215 TYR A N 1
ATOM 1690 C CA . TYR A 1 215 ? -27.887 -19.435 26.202 1.00 65.19 215 TYR A CA 1
ATOM 1691 C C . TYR A 1 215 ? -28.970 -20.170 25.402 1.00 65.19 215 TYR A C 1
ATOM 1693 O O . TYR A 1 215 ? -30.087 -20.298 25.894 1.00 65.19 215 TYR A O 1
ATOM 1701 N N . LYS A 1 216 ? -28.654 -20.711 24.212 1.00 66.19 216 LYS A N 1
ATOM 1702 C CA . LYS A 1 216 ? -29.631 -21.397 23.341 1.00 66.19 216 LYS A CA 1
ATOM 1703 C C . LYS A 1 216 ? -30.360 -22.567 24.012 1.00 66.19 216 LYS A C 1
ATOM 1705 O O . LYS A 1 216 ? -31.525 -22.788 23.701 1.00 66.19 216 LYS A O 1
ATOM 1710 N N . ASP A 1 217 ? -29.707 -23.256 24.946 1.00 73.25 217 ASP A N 1
ATOM 1711 C CA . ASP A 1 217 ? -30.281 -24.395 25.678 1.00 73.25 217 ASP A CA 1
ATOM 1712 C C . ASP A 1 217 ? -30.670 -24.055 27.133 1.00 73.25 217 ASP A C 1
ATOM 1714 O O . ASP A 1 217 ? -31.019 -24.942 27.915 1.00 73.25 217 ASP A O 1
ATOM 1718 N N . GLN A 1 218 ? -30.620 -22.775 27.528 1.00 78.56 218 GLN A N 1
ATOM 1719 C CA . GLN A 1 218 ? -31.016 -22.337 28.869 1.00 78.56 218 GLN A CA 1
ATOM 1720 C C . GLN A 1 218 ? -32.448 -21.792 28.885 1.00 78.56 218 GLN A C 1
ATOM 1722 O O . GLN A 1 218 ? -32.861 -21.021 28.023 1.00 78.56 218 GLN A O 1
ATOM 1727 N N . LYS A 1 219 ? -33.220 -22.170 29.912 1.00 80.19 219 LYS A N 1
ATOM 1728 C CA . LYS A 1 219 ? -34.553 -21.603 30.153 1.00 80.19 219 LYS A CA 1
ATOM 1729 C C . LYS A 1 219 ? -34.404 -20.236 30.818 1.00 80.19 219 LYS A C 1
ATOM 1731 O O . LYS A 1 219 ? -33.866 -20.146 31.918 1.00 80.19 219 LYS A O 1
ATOM 1736 N N . ILE A 1 220 ? -34.910 -19.195 30.166 1.00 83.38 220 ILE A N 1
ATOM 1737 C CA . ILE A 1 220 ? -34.946 -17.828 30.694 1.00 83.38 220 ILE A CA 1
ATOM 1738 C C . ILE A 1 220 ? -36.329 -17.581 31.309 1.00 83.38 220 ILE A C 1
ATOM 1740 O O . ILE A 1 220 ? -37.345 -17.928 30.708 1.00 83.38 220 ILE A O 1
ATOM 1744 N N . ALA A 1 221 ? -36.374 -16.981 32.498 1.00 87.88 221 ALA A N 1
ATOM 1745 C CA . ALA A 1 221 ? -37.607 -16.536 33.144 1.00 87.88 221 ALA A CA 1
ATOM 1746 C C . ALA A 1 221 ? -37.619 -15.007 33.251 1.00 87.88 221 ALA A C 1
ATOM 1748 O O . ALA A 1 221 ? -36.597 -14.397 33.564 1.00 87.88 221 ALA A O 1
ATOM 1749 N N . PHE A 1 222 ? -38.778 -14.397 33.006 1.00 89.19 222 PHE A N 1
ATOM 1750 C CA . PHE A 1 222 ? -38.990 -12.956 33.117 1.00 89.19 222 PHE A CA 1
ATOM 1751 C C . PHE A 1 222 ? -40.054 -12.684 34.181 1.00 89.19 222 PHE A C 1
ATOM 1753 O O . PHE A 1 222 ? -41.143 -13.252 34.119 1.00 89.19 222 PHE A O 1
ATOM 1760 N N . LEU A 1 223 ? -39.733 -11.830 35.155 1.00 92.06 223 LEU A N 1
ATOM 1761 C CA . LEU A 1 223 ? -40.649 -11.418 36.215 1.00 92.06 223 LEU A CA 1
ATOM 1762 C C . LEU A 1 223 ? -40.974 -9.935 36.043 1.00 92.06 223 LEU A C 1
ATOM 1764 O O . LEU A 1 223 ? -40.076 -9.096 36.048 1.00 92.06 223 LEU A O 1
ATOM 1768 N N . TYR A 1 224 ? -42.261 -9.631 35.911 1.00 92.19 224 TYR A N 1
ATOM 1769 C CA . TYR A 1 224 ? -42.776 -8.269 35.864 1.00 92.19 224 TYR A CA 1
ATOM 1770 C C . TYR A 1 224 ? -43.451 -7.944 37.195 1.00 92.19 224 TYR A C 1
ATOM 1772 O O . TYR A 1 224 ? -44.292 -8.712 37.661 1.00 92.19 224 TYR A O 1
ATOM 1780 N N . ILE A 1 225 ? -43.055 -6.831 37.809 1.00 92.94 225 ILE A N 1
ATOM 1781 C CA . ILE A 1 225 ? -43.569 -6.366 39.099 1.00 92.94 225 ILE A CA 1
ATOM 1782 C C . ILE A 1 225 ? -44.111 -4.955 38.889 1.00 92.94 225 ILE A C 1
ATOM 1784 O O . ILE A 1 225 ? -43.407 -4.112 38.333 1.00 92.94 225 ILE A O 1
ATOM 1788 N N . ASP A 1 226 ? -45.337 -4.713 39.346 1.00 93.62 226 ASP A N 1
ATOM 1789 C CA . ASP A 1 226 ? -46.003 -3.410 39.311 1.00 93.62 226 ASP A CA 1
ATOM 1790 C C . ASP A 1 226 ? -46.596 -3.080 40.690 1.00 93.62 226 ASP A C 1
ATOM 1792 O O . ASP A 1 226 ? -46.846 -3.979 41.497 1.00 93.62 226 ASP A O 1
ATOM 1796 N N . LEU A 1 227 ? -46.780 -1.790 40.979 1.00 93.56 227 LEU A N 1
ATOM 1797 C CA . LEU A 1 227 ? -47.357 -1.323 42.241 1.00 93.56 227 LEU A CA 1
ATOM 1798 C C . LEU A 1 227 ? -48.856 -1.053 42.082 1.00 93.56 227 LEU A C 1
ATOM 1800 O O . LEU A 1 227 ? -49.270 -0.079 41.448 1.00 93.56 227 LEU A O 1
ATOM 1804 N N . ASP A 1 228 ? -49.676 -1.866 42.744 1.00 92.94 228 ASP A N 1
ATOM 1805 C CA . ASP A 1 228 ? -51.128 -1.717 42.705 1.00 92.94 228 ASP A CA 1
ATOM 1806 C C . ASP A 1 228 ? -51.586 -0.360 43.257 1.00 92.94 228 ASP A C 1
ATOM 1808 O O . ASP A 1 228 ? -51.239 0.049 44.366 1.00 92.94 228 ASP A O 1
ATOM 1812 N N . ARG A 1 229 ? -52.441 0.328 42.489 1.00 90.81 229 ARG A N 1
ATOM 1813 C CA . ARG A 1 229 ? -53.085 1.602 42.873 1.00 90.81 229 ARG A CA 1
ATOM 1814 C C . ARG A 1 229 ? -52.109 2.722 43.268 1.00 90.81 229 ARG A C 1
ATOM 1816 O O . ARG A 1 229 ? -52.501 3.641 43.988 1.00 90.81 229 ARG A O 1
ATOM 1823 N N . PHE A 1 230 ? -50.880 2.715 42.750 1.00 93.25 230 PHE A N 1
ATOM 1824 C CA . PHE A 1 230 ? -49.856 3.713 43.088 1.00 93.25 230 PHE A CA 1
ATOM 1825 C C . PHE A 1 230 ? -50.302 5.174 42.865 1.00 93.25 230 PHE A C 1
ATOM 1827 O O . PHE A 1 230 ? -49.938 6.065 43.628 1.00 93.25 230 PHE A O 1
ATOM 1834 N N . LYS A 1 231 ? -51.183 5.424 41.886 1.00 88.81 231 LYS A N 1
ATOM 1835 C CA . LYS A 1 231 ? -51.769 6.752 41.645 1.00 88.81 231 LYS A CA 1
ATOM 1836 C C . LYS A 1 231 ? -52.500 7.318 42.870 1.00 88.81 231 LYS A C 1
ATOM 1838 O O . LYS A 1 231 ? -52.279 8.466 43.226 1.00 88.81 231 LYS A O 1
ATOM 1843 N N . SER A 1 232 ? -53.320 6.507 43.542 1.00 92.12 232 SER A N 1
ATOM 1844 C CA . SER A 1 232 ? -54.060 6.942 44.735 1.00 92.12 232 SER A CA 1
ATOM 1845 C C . SER A 1 232 ? -53.137 7.289 45.904 1.00 92.12 232 SER A C 1
ATOM 1847 O O . SER A 1 232 ? -53.504 8.103 46.743 1.00 92.12 232 SER A O 1
ATOM 1849 N N . VAL A 1 233 ? -51.946 6.686 45.957 1.00 92.38 233 VAL A N 1
ATOM 1850 C CA . VAL A 1 233 ? -50.918 7.023 46.948 1.00 92.38 233 VAL A CA 1
ATOM 1851 C C . VAL A 1 233 ? -50.315 8.392 46.629 1.00 92.38 233 VAL A C 1
ATOM 1853 O O . VAL A 1 233 ? -50.309 9.254 47.502 1.00 92.38 233 VAL A O 1
ATOM 1856 N N . ASN A 1 234 ? -49.901 8.638 45.382 1.00 91.38 234 ASN A N 1
ATOM 1857 C CA . ASN A 1 234 ? -49.373 9.948 44.979 1.00 91.38 234 ASN A CA 1
ATOM 1858 C C . ASN A 1 234 ? -50.397 11.079 45.167 1.00 91.38 234 ASN A C 1
ATOM 1860 O O . ASN A 1 234 ? -50.039 12.160 45.626 1.00 91.38 234 ASN A O 1
ATOM 1864 N N . ASP A 1 235 ? -51.675 10.828 44.870 1.00 93.12 235 ASP A N 1
ATOM 1865 C CA . ASP A 1 235 ? -52.743 11.823 45.036 1.00 93.12 235 ASP A CA 1
ATOM 1866 C C . ASP A 1 235 ? -52.990 12.175 46.522 1.00 93.12 235 ASP A C 1
ATOM 1868 O O . ASP A 1 235 ? -53.405 13.291 46.834 1.00 93.12 235 ASP A O 1
ATOM 1872 N N . ALA A 1 236 ? -52.732 11.239 47.444 1.00 92.25 236 ALA A N 1
ATOM 1873 C CA . ALA A 1 236 ? -52.937 11.424 48.882 1.00 92.25 236 ALA A CA 1
ATOM 1874 C C . ALA A 1 236 ? -51.700 11.959 49.626 1.00 92.25 236 ALA A C 1
ATOM 1876 O O . ALA A 1 236 ? -51.851 12.675 50.615 1.00 92.25 236 ALA A O 1
ATOM 1877 N N . PHE A 1 237 ? -50.491 11.605 49.178 1.00 89.69 237 PHE A N 1
ATOM 1878 C CA . PHE A 1 237 ? -49.238 11.877 49.897 1.00 89.69 237 PHE A CA 1
ATOM 1879 C C . PHE A 1 237 ? -48.249 12.772 49.130 1.00 89.69 237 PHE A C 1
ATOM 1881 O O . PHE A 1 237 ? -47.250 13.192 49.711 1.00 89.69 237 PHE A O 1
ATOM 1888 N N . GLY A 1 238 ? -48.546 13.120 47.874 1.00 81.12 238 GLY A N 1
ATOM 1889 C CA . GLY A 1 238 ? -47.674 13.907 46.999 1.00 81.12 238 GLY A CA 1
ATOM 1890 C C . GLY A 1 238 ? -46.760 13.050 46.111 1.00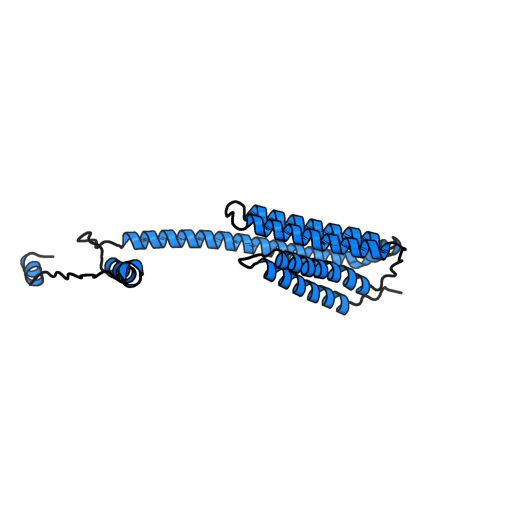 81.12 238 GLY A C 1
ATOM 1891 O O . GLY A 1 238 ? -46.661 11.837 46.295 1.00 81.12 238 GLY A O 1
ATOM 1892 N N . HIS A 1 239 ? -46.129 13.699 45.123 1.00 79.44 239 HIS A N 1
ATOM 1893 C CA . HIS A 1 239 ? -45.107 13.117 44.239 1.00 79.44 239 HIS A CA 1
ATOM 1894 C C . HIS A 1 239 ? -43.718 13.089 44.876 1.00 79.44 239 HIS A C 1
ATOM 1896 O O . HIS A 1 239 ? -43.391 14.050 45.610 1.00 79.44 239 HIS A O 1
#

Organism: Acinetobacter baumannii (NCBI:txid470)

Sequence (239 aa):
EAASSNVPLITLAFGISAVLSSVAIWLTSRFTLPIFRLILSSVIMGIGISASYYVSMLGWNIDIYKKDYTSFLILFSVLIAMSGSGLAFLLAYKLKESERHRISLKLAFAVMMTLSIMGMHYTALISTNITDKFVSQYQAEHDLLLFTIILVTCLVLVASFIVAVLEQRLNQRNLELRKANKELANLSIQDNLTKLPNRLYLVDYAEVLLSDHRYKDQKIAFLYIDLDRFKSVNDAFGH